Protein AF-A0A813LCC0-F1 (afdb_monomer)

Structure (mmCIF, N/CA/C/O backbone):
data_AF-A0A813LCC0-F1
#
_entry.id   AF-A0A813LCC0-F1
#
loop_
_atom_site.group_PDB
_atom_site.id
_atom_site.type_symbol
_atom_site.label_atom_id
_atom_site.label_alt_id
_atom_site.label_comp_id
_atom_site.label_asym_id
_atom_site.label_entity_id
_atom_site.label_seq_id
_atom_site.pdbx_PDB_ins_code
_atom_site.Cartn_x
_atom_site.Cartn_y
_atom_site.Cartn_z
_atom_site.occupancy
_atom_site.B_iso_or_equiv
_atom_site.auth_seq_id
_atom_site.auth_comp_id
_atom_site.auth_asym_id
_atom_site.auth_atom_id
_atom_site.pdbx_PDB_model_num
ATOM 1 N N . MET A 1 1 ? 30.020 -6.319 -2.674 1.00 55.34 1 MET A N 1
ATOM 2 C CA . MET A 1 1 ? 28.706 -6.778 -2.154 1.00 55.34 1 MET A CA 1
ATOM 3 C C . MET A 1 1 ? 28.704 -7.030 -0.636 1.00 55.34 1 MET A C 1
ATOM 5 O O . MET A 1 1 ? 27.640 -7.292 -0.093 1.00 55.34 1 MET A O 1
ATOM 9 N N . GLU A 1 2 ? 29.826 -6.883 0.087 1.00 63.31 2 GLU A N 1
ATOM 10 C CA . GLU A 1 2 ? 29.905 -7.190 1.533 1.00 63.31 2 GLU A CA 1
ATOM 11 C C . GLU A 1 2 ? 28.992 -6.338 2.427 1.00 63.31 2 GLU A C 1
ATOM 13 O O . GLU A 1 2 ? 28.443 -6.851 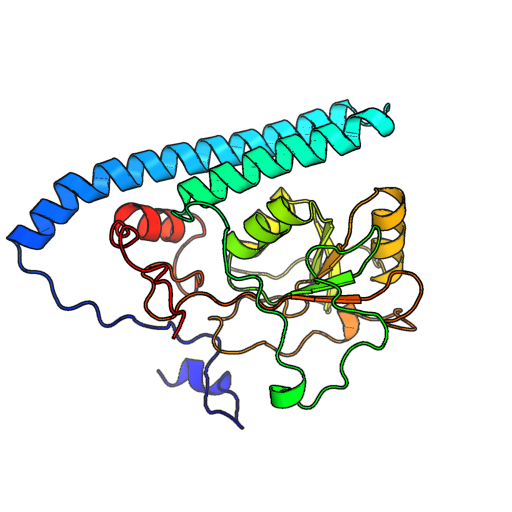3.396 1.00 63.31 2 GLU A O 1
ATOM 18 N N . LYS A 1 3 ? 28.728 -5.076 2.058 1.00 67.12 3 LYS A N 1
ATOM 19 C CA . LYS A 1 3 ? 27.874 -4.152 2.828 1.00 67.12 3 LYS A CA 1
ATOM 20 C C . LYS A 1 3 ? 26.456 -4.675 3.093 1.00 67.12 3 LYS A C 1
ATOM 22 O O . LYS A 1 3 ? 25.848 -4.298 4.088 1.00 67.12 3 LYS A O 1
ATOM 27 N N . PHE A 1 4 ? 25.911 -5.519 2.216 1.00 66.31 4 PHE A N 1
ATOM 28 C CA . PHE A 1 4 ? 24.571 -6.075 2.415 1.00 66.31 4 PHE A CA 1
ATOM 29 C C . PHE A 1 4 ? 24.586 -7.352 3.249 1.00 66.31 4 PHE A C 1
ATOM 31 O O . PHE A 1 4 ? 23.553 -7.710 3.802 1.00 66.31 4 PHE A O 1
ATOM 38 N N . ARG A 1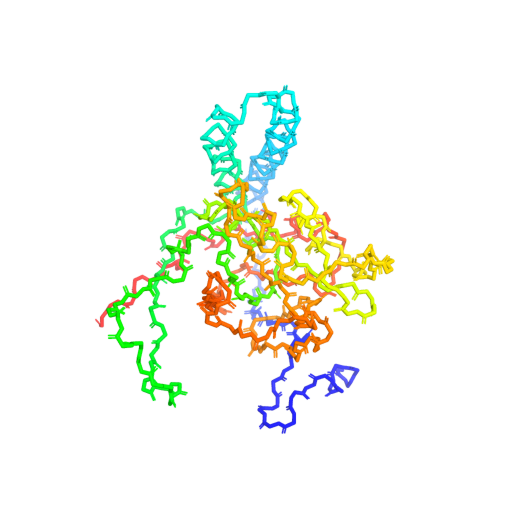 5 ? 25.739 -8.015 3.393 1.00 73.31 5 ARG A N 1
ATOM 39 C CA . ARG A 1 5 ? 25.865 -9.318 4.058 1.00 73.31 5 ARG A CA 1
ATOM 40 C C . ARG A 1 5 ? 25.439 -9.271 5.529 1.00 73.31 5 ARG A C 1
ATOM 42 O O . ARG A 1 5 ? 24.884 -10.246 6.011 1.00 73.31 5 ARG A O 1
ATOM 49 N N . GLN A 1 6 ? 25.585 -8.114 6.182 1.00 79.81 6 GLN A N 1
ATOM 50 C CA . GLN A 1 6 ? 25.100 -7.864 7.548 1.00 79.81 6 GLN A CA 1
ATOM 51 C C . GLN A 1 6 ? 23.576 -7.992 7.713 1.00 79.81 6 GLN A C 1
ATOM 53 O O . GLN A 1 6 ? 23.096 -8.170 8.824 1.00 79.81 6 GLN A O 1
ATOM 58 N N . PHE A 1 7 ? 22.815 -7.864 6.623 1.00 76.12 7 PHE A N 1
ATOM 59 C CA . PHE A 1 7 ? 21.359 -8.009 6.625 1.00 76.12 7 PHE A CA 1
ATOM 60 C C . PHE A 1 7 ? 20.907 -9.386 6.138 1.00 76.12 7 PHE A C 1
ATOM 62 O O . PHE A 1 7 ? 19.707 -9.620 6.041 1.00 76.12 7 PHE A O 1
ATOM 69 N N . GLY A 1 8 ? 21.845 -10.264 5.770 1.00 77.38 8 GLY A N 1
ATOM 70 C CA . GLY A 1 8 ? 21.524 -11.635 5.406 1.00 77.38 8 GLY A CA 1
ATOM 71 C C . GLY A 1 8 ? 20.990 -12.384 6.618 1.00 77.38 8 GLY A C 1
ATOM 72 O O . GLY A 1 8 ? 21.559 -12.291 7.704 1.00 77.38 8 GLY A O 1
ATOM 73 N N . ASP A 1 9 ? 19.906 -13.122 6.427 1.00 79.31 9 ASP A N 1
ATOM 74 C CA . ASP A 1 9 ? 19.430 -14.049 7.440 1.00 79.31 9 ASP A CA 1
ATOM 75 C C . ASP A 1 9 ? 20.479 -15.153 7.652 1.00 79.31 9 ASP A C 1
ATOM 77 O O . ASP A 1 9 ? 20.904 -15.809 6.701 1.00 79.31 9 ASP A O 1
ATOM 81 N N . GLY A 1 10 ? 20.914 -15.347 8.900 1.00 77.56 10 GLY A N 1
ATOM 82 C CA . GLY A 1 10 ? 21.926 -16.342 9.255 1.00 77.56 10 GLY A CA 1
ATOM 83 C C . GLY A 1 10 ? 21.454 -17.784 9.062 1.00 77.56 10 GLY A C 1
ATOM 84 O O . GLY A 1 10 ? 22.288 -18.661 8.852 1.00 77.56 10 GLY A O 1
ATOM 85 N N . GLY A 1 11 ? 20.137 -18.028 9.097 1.00 80.06 11 GLY A N 1
ATOM 86 C CA . GLY A 1 11 ? 19.564 -19.357 8.878 1.00 80.06 11 GLY A CA 1
ATOM 87 C C . GLY A 1 11 ? 19.449 -19.719 7.398 1.00 80.06 11 GLY A C 1
ATOM 88 O O . GLY A 1 11 ? 19.865 -20.800 6.988 1.00 80.06 11 GLY A O 1
ATOM 89 N N . THR A 1 12 ? 18.892 -18.819 6.585 1.00 79.44 12 THR A N 1
ATOM 90 C CA . THR A 1 12 ? 18.622 -19.093 5.160 1.00 79.44 12 THR A CA 1
ATOM 91 C C . THR A 1 12 ? 19.694 -18.575 4.201 1.00 79.44 12 THR A C 1
ATOM 93 O O . THR A 1 12 ? 19.720 -18.973 3.037 1.00 79.44 12 THR A O 1
ATOM 96 N N . GLY A 1 13 ? 20.561 -17.661 4.642 1.00 80.25 13 GLY A N 1
ATOM 97 C CA . GLY A 1 13 ? 21.506 -16.943 3.783 1.00 80.25 13 GLY A CA 1
ATOM 98 C C . GLY A 1 13 ? 20.849 -15.923 2.841 1.00 80.25 13 GLY A C 1
ATOM 99 O O . GLY A 1 13 ? 21.540 -15.307 2.026 1.00 80.25 13 GLY A O 1
ATOM 100 N N . VAL A 1 14 ? 19.527 -15.727 2.931 1.00 82.69 14 VAL A N 1
ATOM 101 C CA . VAL A 1 14 ? 18.763 -14.825 2.060 1.00 82.69 14 VAL A CA 1
ATOM 102 C C . VAL A 1 14 ? 18.931 -13.381 2.513 1.00 82.69 14 VAL A C 1
ATOM 104 O O . VAL A 1 14 ? 18.919 -13.073 3.703 1.00 82.69 14 VAL A O 1
ATOM 107 N N . ASN A 1 15 ? 19.074 -12.470 1.551 1.00 83.75 15 ASN A N 1
ATOM 108 C CA . ASN A 1 15 ? 19.302 -11.061 1.826 1.00 83.75 15 ASN A CA 1
ATOM 109 C C . ASN A 1 15 ? 18.098 -10.194 1.406 1.00 83.75 15 ASN A C 1
ATOM 111 O O . ASN A 1 15 ? 17.865 -10.062 0.201 1.00 83.75 15 ASN A O 1
ATOM 115 N N . PRO A 1 16 ? 17.396 -9.534 2.351 1.00 81.25 16 PRO A N 1
ATOM 116 C CA . PRO A 1 16 ? 16.181 -8.753 2.095 1.00 81.25 16 PRO A CA 1
ATOM 117 C C . PRO A 1 16 ? 16.404 -7.529 1.212 1.00 81.25 16 PRO A C 1
ATOM 119 O O . PRO A 1 16 ? 15.448 -6.982 0.671 1.00 81.25 16 PRO A O 1
ATOM 122 N N . PHE A 1 17 ? 17.641 -7.047 1.090 1.00 81.19 17 PHE A N 1
ATOM 123 C CA . PHE A 1 17 ? 17.948 -5.805 0.376 1.00 81.19 17 PHE A CA 1
ATOM 124 C C . PHE A 1 17 ? 18.774 -6.033 -0.882 1.00 81.19 17 PHE A C 1
ATOM 126 O O . PHE A 1 17 ? 19.112 -5.073 -1.577 1.00 81.19 17 PHE A O 1
ATOM 133 N N . THR A 1 18 ? 19.092 -7.289 -1.196 1.00 77.44 18 THR A N 1
ATOM 134 C CA . THR A 1 18 ? 19.770 -7.597 -2.450 1.00 77.44 18 THR A CA 1
ATOM 135 C C . THR A 1 18 ? 18.737 -7.582 -3.569 1.00 77.44 18 THR A C 1
ATOM 137 O O . THR A 1 18 ? 17.769 -8.341 -3.507 1.00 77.44 18 THR A O 1
ATOM 140 N N . PRO A 1 19 ? 18.881 -6.707 -4.576 1.00 68.50 19 PRO A N 1
ATOM 141 C CA . PRO A 1 19 ? 17.965 -6.711 -5.704 1.00 68.50 19 PRO A CA 1
ATOM 142 C C . PRO A 1 19 ? 17.985 -8.088 -6.374 1.00 68.50 19 PRO A C 1
ATOM 144 O O . PRO A 1 19 ? 19.049 -8.664 -6.612 1.00 68.50 19 PRO A O 1
ATOM 147 N N . LEU A 1 20 ? 16.793 -8.608 -6.662 1.00 66.44 20 LEU A N 1
ATOM 148 C CA . LEU A 1 20 ? 16.615 -9.802 -7.475 1.00 66.44 20 LEU A CA 1
ATOM 149 C C . LEU A 1 20 ? 16.905 -9.391 -8.921 1.00 66.44 20 LEU A C 1
ATOM 151 O O . LEU A 1 20 ? 16.031 -8.907 -9.635 1.00 66.44 20 LEU A O 1
ATOM 155 N N . TRP A 1 21 ? 18.172 -9.464 -9.324 1.00 59.16 21 TRP A N 1
ATOM 156 C CA . TRP A 1 21 ? 18.547 -9.165 -10.698 1.00 59.16 21 TRP A CA 1
ATOM 157 C C . TRP A 1 21 ? 17.966 -10.245 -11.607 1.00 59.16 21 TRP A C 1
ATOM 159 O O . TRP A 1 21 ? 18.396 -11.396 -11.572 1.00 59.16 21 TRP A O 1
ATOM 169 N N . CYS A 1 22 ? 17.032 -9.864 -12.471 1.00 53.94 22 CYS A N 1
ATOM 170 C CA . CYS A 1 22 ? 16.778 -10.646 -13.668 1.00 53.94 22 CYS A CA 1
ATOM 171 C C . CYS A 1 22 ? 17.981 -10.445 -14.595 1.00 53.94 22 CYS A C 1
ATOM 173 O O . CYS A 1 22 ? 18.281 -9.317 -14.994 1.00 53.94 22 CYS A O 1
ATOM 175 N N . HIS A 1 23 ? 18.695 -11.522 -14.926 1.00 50.50 23 HIS A N 1
ATOM 176 C CA . HIS A 1 23 ? 19.757 -11.498 -15.930 1.00 50.50 23 HIS A CA 1
ATOM 177 C C . HIS A 1 23 ? 19.153 -11.212 -17.313 1.00 50.50 23 HIS A C 1
ATOM 179 O O . HIS A 1 23 ? 18.884 -12.118 -18.101 1.00 50.50 23 HIS A O 1
ATOM 185 N N . LEU A 1 24 ? 18.913 -9.938 -17.615 1.00 56.56 24 LEU A N 1
ATOM 186 C CA . LEU A 1 24 ? 18.483 -9.512 -18.938 1.00 56.56 24 LEU A CA 1
ATOM 187 C C . LEU A 1 24 ? 19.678 -9.635 -19.886 1.00 56.56 24 LEU A C 1
ATOM 189 O O . LEU A 1 24 ? 20.679 -8.931 -19.745 1.00 56.56 24 LEU A O 1
ATOM 193 N N . LYS A 1 25 ? 19.581 -10.552 -20.855 1.00 60.09 25 LYS A N 1
ATOM 194 C CA . LYS A 1 25 ? 20.585 -10.700 -21.917 1.00 60.09 25 LYS A CA 1
ATOM 195 C C . LYS A 1 25 ? 20.751 -9.364 -22.648 1.00 60.09 25 LYS A C 1
ATOM 197 O O . LYS A 1 25 ? 19.762 -8.700 -22.967 1.00 60.09 25 LYS A O 1
ATOM 202 N N . ALA A 1 26 ? 21.997 -8.985 -22.935 1.00 59.50 26 ALA A N 1
ATOM 203 C CA . ALA A 1 26 ? 22.300 -7.775 -23.689 1.00 59.50 26 ALA A CA 1
ATOM 204 C C . ALA A 1 26 ? 21.588 -7.820 -25.051 1.00 59.50 26 ALA A C 1
ATOM 206 O O . ALA A 1 26 ? 21.860 -8.685 -25.881 1.00 59.50 26 ALA A O 1
ATOM 207 N N . SER A 1 27 ? 20.644 -6.906 -25.278 1.00 69.25 27 SER A N 1
ATOM 208 C CA . SER A 1 27 ? 19.894 -6.861 -26.532 1.00 69.25 27 SER A CA 1
ATOM 209 C C . SER A 1 27 ? 20.726 -6.228 -27.646 1.00 69.25 27 SER A C 1
ATOM 211 O O . SER A 1 27 ? 21.389 -5.208 -27.415 1.00 69.25 27 SER A O 1
ATOM 213 N N . SER A 1 28 ? 20.636 -6.797 -28.850 1.00 83.38 28 SER A N 1
ATOM 214 C CA . SER A 1 28 ? 21.210 -6.241 -30.080 1.00 83.38 28 SER A CA 1
ATOM 215 C C . SER A 1 28 ? 20.660 -4.838 -30.377 1.00 83.38 28 SER A C 1
ATOM 217 O O . SER A 1 28 ? 19.578 -4.468 -29.918 1.00 83.38 28 SER A O 1
ATOM 219 N N . LEU A 1 29 ? 21.408 -4.031 -31.135 1.00 82.88 29 LEU A N 1
ATOM 220 C CA . LEU A 1 29 ? 21.051 -2.638 -31.444 1.00 82.88 29 LEU A CA 1
ATOM 221 C C . LEU A 1 29 ? 19.668 -2.498 -32.126 1.00 82.88 29 LEU A C 1
ATOM 223 O O . LEU A 1 29 ? 18.886 -1.668 -31.661 1.00 82.88 29 LEU A O 1
ATOM 227 N N . PRO A 1 30 ? 19.279 -3.349 -33.102 1.00 81.62 30 PRO A N 1
ATOM 228 C CA . PRO A 1 30 ? 17.933 -3.311 -33.687 1.00 81.62 30 PRO A CA 1
ATOM 229 C C . PRO A 1 30 ? 16.832 -3.604 -32.664 1.00 81.62 30 PRO A C 1
ATOM 231 O O . PRO A 1 30 ? 15.808 -2.929 -32.632 1.00 81.62 30 PRO A O 1
ATOM 234 N N . MET A 1 31 ? 17.073 -4.560 -31.763 1.00 77.94 31 MET A N 1
ATOM 235 C CA . MET A 1 31 ? 16.144 -4.883 -30.680 1.00 77.94 31 MET A CA 1
ATOM 236 C C . MET A 1 31 ? 16.003 -3.713 -29.696 1.00 77.94 31 MET A C 1
ATOM 238 O O . MET A 1 31 ? 14.915 -3.473 -29.183 1.00 77.94 31 MET A O 1
ATOM 242 N N . ARG A 1 32 ? 17.075 -2.950 -29.439 1.00 78.38 32 ARG A N 1
ATOM 243 C CA . ARG A 1 32 ? 16.999 -1.726 -28.620 1.00 78.38 32 ARG A CA 1
ATOM 244 C C . ARG A 1 32 ? 16.168 -0.644 -29.299 1.00 78.38 32 ARG A C 1
ATOM 246 O O . ARG A 1 32 ? 15.368 -0.009 -28.623 1.00 78.38 32 ARG A O 1
ATOM 253 N N . LEU A 1 33 ? 16.336 -0.455 -30.607 1.00 82.94 33 LEU A N 1
ATOM 254 C CA . LEU A 1 33 ? 15.590 0.545 -31.369 1.00 82.94 33 LEU A CA 1
ATOM 255 C C . LEU A 1 33 ? 14.099 0.199 -31.436 1.00 82.94 33 LEU A C 1
ATOM 257 O O . LEU A 1 33 ? 13.262 1.042 -31.134 1.00 82.94 33 LEU A O 1
ATOM 261 N N . LEU A 1 34 ? 13.771 -1.063 -31.732 1.00 81.12 34 LEU A N 1
ATOM 262 C CA . LEU A 1 34 ? 12.394 -1.555 -31.728 1.00 81.12 34 LEU A CA 1
ATOM 263 C C . LEU A 1 34 ? 11.748 -1.390 -30.347 1.00 81.12 34 LEU A C 1
ATOM 265 O O . LEU A 1 34 ? 10.622 -0.906 -30.238 1.00 81.12 34 LEU A O 1
ATOM 269 N N . LYS A 1 35 ? 12.487 -1.724 -29.281 1.00 77.75 35 LYS A N 1
ATOM 270 C CA . LYS A 1 35 ? 12.036 -1.471 -27.911 1.00 77.75 35 LYS A CA 1
ATOM 271 C C . LYS A 1 35 ? 11.829 0.022 -27.655 1.00 77.75 35 LYS A C 1
ATOM 273 O O . LYS A 1 35 ? 10.824 0.393 -27.074 1.00 77.75 35 LYS A O 1
ATOM 278 N N . ALA A 1 36 ? 12.717 0.899 -28.103 1.00 80.62 36 ALA A N 1
ATOM 279 C CA . ALA A 1 36 ? 12.528 2.333 -27.906 1.00 80.62 36 ALA A CA 1
ATOM 280 C C . ALA A 1 36 ? 11.259 2.846 -28.613 1.00 80.62 36 ALA A C 1
ATOM 282 O O . ALA A 1 36 ? 10.456 3.535 -27.992 1.00 80.62 36 ALA A O 1
ATOM 283 N N . VAL A 1 37 ? 11.037 2.460 -29.873 1.00 85.88 37 VAL A N 1
ATOM 284 C CA . VAL A 1 37 ? 9.890 2.924 -30.674 1.00 85.88 37 VAL A CA 1
ATOM 285 C C . VAL A 1 37 ? 8.555 2.433 -30.114 1.00 85.88 37 VAL A C 1
ATOM 287 O O . VAL A 1 37 ? 7.590 3.188 -30.110 1.00 85.88 37 VAL A O 1
ATOM 290 N N . VAL A 1 38 ? 8.487 1.196 -29.616 1.00 83.88 38 VAL A N 1
ATOM 291 C CA . VAL A 1 38 ? 7.229 0.618 -29.111 1.00 83.88 38 VAL A CA 1
ATOM 292 C C . VAL A 1 38 ? 7.039 0.866 -27.612 1.00 83.88 38 VAL A C 1
ATOM 294 O O . VAL A 1 38 ? 5.942 1.209 -27.169 1.00 83.88 38 VAL A O 1
ATOM 297 N N . LEU A 1 39 ? 8.092 0.709 -26.805 1.00 78.19 39 LEU A N 1
ATOM 298 C CA . LEU A 1 39 ? 7.966 0.698 -25.345 1.00 78.19 39 LEU A CA 1
ATOM 299 C C . LEU A 1 39 ? 7.945 2.102 -24.749 1.00 78.19 39 LEU A C 1
ATOM 301 O O . LEU A 1 39 ? 7.282 2.302 -23.737 1.00 78.19 39 LEU A O 1
ATOM 305 N N . VAL A 1 40 ? 8.615 3.083 -25.365 1.00 81.56 40 VAL A N 1
ATOM 306 C CA . VAL A 1 40 ? 8.604 4.460 -24.845 1.00 81.56 40 VAL A CA 1
ATOM 307 C C . VAL A 1 40 ? 7.204 5.078 -24.932 1.00 81.56 40 VAL A C 1
ATOM 309 O O . VAL A 1 40 ? 6.736 5.561 -23.900 1.00 81.56 40 VAL A O 1
ATOM 312 N N . PRO A 1 41 ? 6.476 5.025 -26.070 1.00 86.81 41 PRO A N 1
ATOM 313 C CA . PRO A 1 41 ? 5.103 5.531 -26.126 1.00 86.81 41 PRO A CA 1
ATOM 314 C C . PRO A 1 41 ? 4.168 4.809 -25.154 1.00 86.81 41 PRO A C 1
ATOM 316 O O . PRO A 1 41 ? 3.373 5.452 -24.470 1.00 86.81 41 PRO A O 1
ATOM 319 N N . LEU A 1 42 ? 4.300 3.483 -25.033 1.00 84.81 42 LEU A N 1
ATOM 320 C CA . LEU A 1 42 ? 3.509 2.701 -24.084 1.00 84.81 42 LEU A CA 1
ATOM 321 C C . LEU A 1 42 ? 3.819 3.088 -22.631 1.00 84.81 42 LEU A C 1
ATOM 323 O O . LEU A 1 42 ? 2.906 3.225 -21.819 1.00 84.81 42 LEU A O 1
ATOM 327 N N . GLY A 1 43 ? 5.092 3.297 -22.301 1.00 82.56 43 GLY A N 1
ATOM 328 C CA . GLY A 1 43 ? 5.528 3.740 -20.982 1.00 82.56 43 GLY A CA 1
ATOM 329 C C . GLY A 1 43 ? 5.031 5.140 -20.633 1.00 82.56 43 GLY A C 1
ATOM 330 O O . GLY A 1 43 ? 4.595 5.369 -19.505 1.00 82.56 43 GLY A O 1
ATOM 331 N N . LEU A 1 44 ? 5.019 6.057 -21.605 1.00 86.75 44 LEU A N 1
ATOM 332 C CA . LEU A 1 44 ? 4.427 7.388 -21.454 1.00 86.75 44 LEU A CA 1
ATOM 333 C C . LEU A 1 44 ? 2.917 7.307 -21.219 1.00 86.75 44 LEU A C 1
ATOM 335 O O . LEU A 1 44 ? 2.419 7.927 -20.284 1.00 86.75 44 LEU A O 1
ATOM 339 N N . LEU A 1 45 ? 2.199 6.492 -21.998 1.00 90.38 45 LEU A N 1
ATOM 340 C CA . LEU A 1 45 ? 0.765 6.269 -21.804 1.00 90.38 45 LEU A CA 1
ATOM 341 C C . LEU A 1 45 ? 0.471 5.722 -20.401 1.00 90.38 45 LEU A C 1
ATOM 343 O O . LEU A 1 45 ? -0.375 6.256 -19.686 1.00 90.38 45 LEU A O 1
ATOM 347 N N . LYS A 1 46 ? 1.210 4.692 -19.977 1.00 87.31 46 LYS A N 1
ATOM 348 C CA . LYS A 1 46 ? 1.109 4.110 -18.634 1.00 87.31 46 LYS A CA 1
ATOM 349 C C . LYS A 1 46 ? 1.395 5.139 -17.536 1.00 87.31 46 LYS A C 1
ATOM 351 O O . LYS A 1 46 ? 0.672 5.193 -16.541 1.00 87.31 46 LYS A O 1
ATOM 356 N N . PHE A 1 47 ? 2.410 5.984 -17.723 1.00 87.25 47 PHE A N 1
ATOM 357 C CA . PHE A 1 47 ? 2.722 7.078 -16.805 1.00 87.25 47 PHE A CA 1
ATOM 358 C C . PHE A 1 47 ? 1.580 8.095 -16.714 1.00 87.25 47 PHE A C 1
ATOM 360 O O . PHE A 1 47 ? 1.215 8.482 -15.606 1.00 87.25 47 PHE A O 1
ATOM 367 N N . CYS A 1 48 ? 0.978 8.486 -17.841 1.00 93.50 48 CYS A N 1
ATOM 368 C CA . CYS A 1 48 ? -0.191 9.363 -17.857 1.00 93.50 48 CYS A CA 1
ATOM 369 C C . CYS A 1 48 ? -1.364 8.740 -17.092 1.00 93.50 48 CYS A C 1
ATOM 371 O O . CYS A 1 48 ? -1.927 9.396 -16.220 1.00 93.50 48 CYS A O 1
ATOM 373 N N . VAL A 1 49 ? -1.677 7.461 -17.335 1.00 93.31 49 VAL A N 1
ATOM 374 C CA . VAL A 1 49 ? -2.735 6.738 -16.605 1.00 93.31 49 VAL A CA 1
ATOM 375 C C . VAL A 1 49 ? -2.448 6.712 -15.102 1.00 93.31 49 VAL A C 1
ATOM 377 O O . VAL A 1 49 ? -3.329 7.027 -14.301 1.00 93.31 49 VAL A O 1
ATOM 380 N N . PHE A 1 50 ? -1.211 6.396 -14.706 1.00 91.88 50 PHE A N 1
ATOM 381 C CA . PHE A 1 50 ? -0.804 6.402 -13.302 1.00 91.88 50 PHE A CA 1
ATOM 382 C C . PHE A 1 50 ? -0.936 7.797 -12.674 1.00 91.88 50 PHE A C 1
ATOM 384 O O . PHE A 1 50 ? -1.494 7.933 -11.588 1.00 91.88 50 PHE A O 1
ATOM 391 N N . ALA A 1 51 ? -0.475 8.848 -13.357 1.00 93.50 51 ALA A N 1
ATOM 392 C CA . ALA A 1 51 ? -0.575 10.224 -12.877 1.00 93.50 51 ALA A CA 1
ATOM 393 C C . ALA A 1 51 ? -2.039 10.660 -12.701 1.00 93.50 51 ALA A C 1
ATOM 395 O O . ALA A 1 51 ? -2.396 11.192 -11.648 1.00 93.50 51 ALA A O 1
ATOM 396 N N . THR A 1 52 ? -2.901 10.368 -13.679 1.00 96.62 52 THR A N 1
ATOM 397 C CA . THR A 1 52 ? -4.347 10.611 -13.590 1.00 96.62 52 THR A CA 1
ATOM 398 C C . THR A 1 52 ? -4.966 9.864 -12.409 1.00 96.62 52 THR A C 1
ATOM 400 O O . THR A 1 52 ? -5.766 10.440 -11.677 1.00 96.62 52 THR A O 1
ATOM 403 N N . ALA A 1 53 ? -4.557 8.618 -12.161 1.00 96.12 53 ALA A N 1
ATOM 404 C CA . ALA A 1 53 ? -5.033 7.839 -11.022 1.00 96.12 53 ALA A CA 1
ATOM 405 C C . ALA A 1 53 ? -4.622 8.446 -9.667 1.00 96.12 53 ALA A C 1
ATOM 407 O O . ALA A 1 53 ? -5.422 8.483 -8.734 1.00 96.12 53 ALA A O 1
ATOM 408 N N . ILE A 1 54 ? -3.401 8.979 -9.549 1.00 95.69 54 ILE A N 1
ATOM 409 C CA . ILE A 1 54 ? -2.964 9.678 -8.331 1.00 95.69 54 ILE A CA 1
ATOM 410 C C . ILE A 1 54 ? -3.774 10.962 -8.114 1.00 95.69 54 ILE A C 1
ATOM 412 O O . ILE A 1 54 ? -4.219 11.213 -6.994 1.00 95.69 54 ILE A O 1
ATOM 416 N N . ILE A 1 55 ? -4.016 11.748 -9.169 1.00 97.31 55 ILE A N 1
ATOM 417 C CA . ILE A 1 55 ? -4.879 12.939 -9.095 1.00 97.31 55 ILE A CA 1
ATOM 418 C C . ILE A 1 55 ? -6.290 12.540 -8.644 1.00 97.31 55 ILE A C 1
ATOM 420 O O . ILE A 1 55 ? -6.850 13.170 -7.749 1.00 97.31 55 ILE A O 1
ATOM 424 N N . TRP A 1 56 ? -6.837 11.456 -9.194 1.00 97.56 56 TRP A N 1
ATOM 425 C CA . TRP A 1 56 ? -8.135 10.917 -8.795 1.00 97.56 56 TRP A CA 1
ATOM 426 C C . TRP A 1 56 ? -8.194 10.541 -7.308 1.00 97.56 56 TRP A C 1
ATOM 428 O O . TRP A 1 56 ? -9.154 10.892 -6.621 1.00 97.56 56 TRP A O 1
ATOM 438 N N . LEU A 1 57 ? -7.162 9.878 -6.773 1.00 96.88 57 LEU A N 1
ATOM 439 C CA . LEU A 1 57 ? -7.084 9.547 -5.344 1.00 96.88 57 LEU A CA 1
ATOM 440 C C . LEU A 1 57 ? -7.008 10.806 -4.464 1.00 96.88 57 LEU A C 1
ATOM 442 O O . LEU A 1 57 ? -7.639 10.855 -3.408 1.00 96.88 57 LEU A O 1
ATOM 446 N N . ILE A 1 58 ? -6.301 11.851 -4.910 1.00 97.19 58 ILE A N 1
ATOM 447 C CA . ILE A 1 58 ? -6.276 13.157 -4.229 1.00 97.19 58 ILE A CA 1
ATOM 448 C C . ILE A 1 58 ? -7.672 13.782 -4.197 1.00 97.19 58 ILE A C 1
ATOM 450 O O . ILE A 1 58 ? -8.139 14.180 -3.130 1.00 97.19 58 ILE A O 1
ATOM 454 N N . LEU A 1 59 ? -8.360 13.829 -5.339 1.00 97.25 59 LEU A N 1
ATOM 455 C CA . LEU A 1 59 ? -9.722 14.358 -5.424 1.00 97.25 59 LEU A CA 1
ATOM 456 C C . LEU A 1 59 ? -10.703 13.551 -4.568 1.00 97.25 59 LEU A C 1
ATOM 458 O O . LEU A 1 59 ? -11.554 14.135 -3.904 1.00 97.25 59 LEU A O 1
ATOM 462 N N . THR A 1 60 ? -10.544 12.229 -4.518 1.00 95.88 60 THR A N 1
ATOM 463 C CA . THR A 1 60 ? -11.357 11.333 -3.685 1.00 95.88 60 THR A CA 1
ATOM 464 C C . THR A 1 60 ? -11.234 11.683 -2.201 1.00 95.88 60 THR A C 1
ATOM 466 O O . THR A 1 60 ? -12.243 11.809 -1.508 1.00 95.88 60 THR A O 1
ATOM 469 N N . GLU A 1 61 ? -10.011 11.894 -1.713 1.00 94.75 61 GLU A N 1
ATOM 470 C CA . GLU A 1 61 ? -9.742 12.273 -0.320 1.00 94.75 61 GLU A CA 1
ATOM 471 C C . GLU A 1 61 ? -10.298 13.665 0.014 1.00 94.75 61 GLU A C 1
ATOM 473 O O . GLU A 1 61 ? -10.858 13.874 1.091 1.00 94.75 61 GLU A O 1
ATOM 478 N N . LEU A 1 62 ? -10.203 14.619 -0.917 1.00 96.12 62 LEU A N 1
ATOM 479 C CA . LEU A 1 62 ? -10.799 15.950 -0.759 1.00 96.12 62 LEU A CA 1
ATOM 480 C C . LEU A 1 62 ? -12.332 15.892 -0.728 1.00 96.12 62 LEU A C 1
ATOM 482 O O . LEU A 1 62 ? -12.950 16.484 0.157 1.00 96.12 62 LEU A O 1
ATOM 486 N N . LEU A 1 63 ? -12.944 15.125 -1.631 1.00 95.50 63 LEU A N 1
ATOM 487 C CA . LEU A 1 63 ? -14.390 14.925 -1.669 1.00 95.50 63 LEU A CA 1
ATOM 488 C C . LEU A 1 63 ? -14.895 14.256 -0.385 1.00 95.50 63 LEU A C 1
ATOM 490 O O . LEU A 1 63 ? -15.899 14.674 0.183 1.00 95.50 63 LEU A O 1
ATOM 494 N N . CYS A 1 64 ? -14.178 13.255 0.128 1.00 93.06 64 CYS A N 1
ATOM 495 C CA . CYS A 1 64 ? -14.567 12.567 1.359 1.00 93.06 64 CYS A CA 1
ATOM 496 C C . CYS A 1 64 ? -14.419 13.444 2.608 1.00 93.06 64 CYS A C 1
ATOM 498 O O . CYS A 1 64 ? -15.179 13.270 3.564 1.00 93.06 64 CYS A O 1
ATOM 500 N N . LYS A 1 65 ? -13.489 14.409 2.602 1.00 92.81 65 LYS A N 1
ATOM 501 C 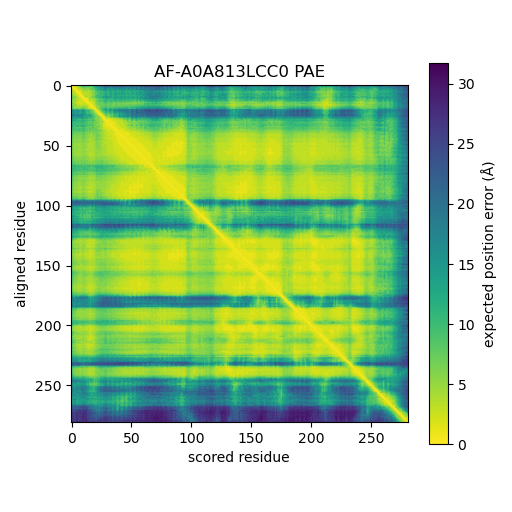CA . LYS A 1 65 ? -13.415 15.456 3.633 1.00 92.81 65 LYS A CA 1
ATOM 502 C C . LYS A 1 65 ? -14.611 16.403 3.557 1.00 92.81 65 LYS A C 1
ATOM 504 O O . LYS A 1 65 ? -15.176 16.732 4.598 1.00 92.81 65 LYS A O 1
ATOM 509 N N . LEU A 1 66 ? -15.032 16.787 2.351 1.00 95.00 66 LEU A N 1
ATOM 510 C CA . LEU A 1 66 ? -16.215 17.629 2.149 1.00 95.00 66 LEU A CA 1
ATOM 511 C C . LEU A 1 66 ? -17.508 16.915 2.578 1.00 95.00 66 LEU A C 1
ATOM 513 O O . LEU A 1 66 ? -18.367 17.522 3.205 1.00 95.00 66 LEU A O 1
ATOM 517 N N . LEU A 1 67 ? -17.607 15.607 2.325 1.00 93.00 67 LEU A N 1
ATOM 518 C CA . LEU A 1 67 ? -18.718 14.742 2.748 1.00 93.00 67 LEU A CA 1
ATOM 519 C C . LEU A 1 67 ? -18.637 14.297 4.223 1.00 93.00 67 LEU A C 1
ATOM 521 O O . LEU A 1 67 ? -19.403 13.433 4.650 1.00 93.00 67 LEU A O 1
ATOM 525 N N . SER A 1 68 ? -17.734 14.875 5.024 1.00 89.88 68 SER A N 1
ATOM 526 C CA . SER A 1 68 ? -17.606 14.563 6.454 1.00 89.88 68 SER A CA 1
ATOM 527 C C . SER A 1 68 ? -18.897 14.666 7.287 1.00 89.88 68 SER A C 1
ATOM 529 O O . SER A 1 68 ? -19.045 13.804 8.156 1.00 89.88 68 SER A O 1
ATOM 531 N N . PRO A 1 69 ? -19.854 15.595 7.049 1.00 91.69 69 PRO A N 1
ATOM 532 C CA . PRO A 1 69 ? -21.069 15.659 7.865 1.00 91.69 69 PRO A CA 1
ATOM 533 C C . PRO A 1 69 ? -22.056 14.509 7.604 1.00 91.69 69 PRO A C 1
ATOM 535 O O . PRO A 1 69 ? -22.930 14.272 8.432 1.00 91.69 69 PRO A O 1
ATOM 538 N N . ILE A 1 70 ? -21.930 13.774 6.488 1.00 92.31 70 ILE A N 1
ATOM 539 C CA . ILE A 1 70 ? -22.872 12.711 6.100 1.00 92.31 70 ILE A CA 1
ATOM 540 C C . ILE A 1 70 ? -22.126 11.366 5.999 1.00 92.31 70 ILE A C 1
ATOM 542 O O . ILE A 1 70 ? -21.767 10.917 4.903 1.00 92.31 70 ILE A O 1
ATOM 546 N N . PRO A 1 71 ? -21.885 10.673 7.130 1.00 85.00 71 PRO A N 1
ATOM 547 C CA . PRO A 1 71 ? -21.046 9.473 7.161 1.00 85.00 71 PRO A CA 1
ATOM 548 C C . PRO A 1 71 ? -21.619 8.304 6.345 1.00 85.00 71 PRO A C 1
ATOM 550 O O . PRO A 1 71 ? -20.849 7.515 5.792 1.00 85.00 71 PRO A O 1
ATOM 553 N N . LEU A 1 72 ? -22.950 8.222 6.227 1.00 89.12 72 LEU A N 1
ATOM 554 C CA . LEU A 1 72 ? -23.653 7.160 5.499 1.00 89.12 72 LEU A CA 1
ATOM 555 C C . LEU A 1 72 ? -23.338 7.163 3.997 1.00 89.12 72 LEU A C 1
ATOM 557 O O . LEU A 1 72 ? -23.136 6.101 3.417 1.00 89.12 72 LEU A O 1
ATOM 561 N N . LEU A 1 73 ? -23.246 8.345 3.379 1.00 90.31 73 LEU A N 1
ATOM 562 C CA . LEU A 1 73 ? -22.898 8.484 1.959 1.00 90.31 73 LEU A CA 1
ATOM 563 C C . LEU A 1 73 ? -21.388 8.459 1.741 1.00 90.31 73 LEU A C 1
ATOM 565 O O . LEU A 1 73 ? -20.908 7.904 0.753 1.00 90.31 73 LEU A O 1
ATOM 569 N N . ARG A 1 74 ? -20.619 9.018 2.682 1.00 91.56 74 ARG A N 1
ATOM 570 C CA . ARG A 1 74 ? -19.162 9.114 2.566 1.00 91.56 74 ARG A CA 1
ATOM 571 C C . ARG A 1 74 ? -18.508 7.754 2.330 1.00 91.56 74 ARG A C 1
ATOM 573 O O . ARG A 1 74 ? -17.611 7.652 1.502 1.00 91.56 74 ARG A O 1
ATOM 580 N N . ARG A 1 75 ? -18.923 6.710 3.057 1.00 89.06 75 ARG A N 1
ATOM 581 C CA . ARG A 1 75 ? -18.258 5.396 3.010 1.00 89.06 75 ARG A CA 1
ATOM 582 C C . ARG A 1 75 ? -18.395 4.662 1.667 1.00 89.06 75 ARG A C 1
ATOM 584 O O . ARG A 1 75 ? -17.349 4.301 1.128 1.00 89.06 75 ARG A O 1
ATOM 591 N N . PRO A 1 76 ? -19.602 4.420 1.117 1.00 92.56 76 PRO A N 1
ATOM 592 C CA . PRO A 1 76 ? -19.743 3.747 -0.175 1.00 92.56 76 PRO A CA 1
ATOM 593 C C . PRO A 1 76 ? -19.074 4.543 -1.300 1.00 92.56 76 PRO A C 1
ATOM 595 O O . PRO A 1 76 ? -18.395 3.951 -2.136 1.00 92.56 76 PRO A O 1
ATOM 598 N N . ILE A 1 77 ? -19.179 5.879 -1.266 1.00 94.06 77 ILE A N 1
ATOM 599 C CA . ILE A 1 77 ? -18.508 6.763 -2.228 1.00 94.06 77 ILE A CA 1
ATOM 600 C C . ILE A 1 77 ? -16.990 6.601 -2.122 1.00 94.06 77 ILE A C 1
ATOM 602 O O . ILE A 1 77 ? -16.336 6.330 -3.125 1.00 94.06 77 ILE A O 1
ATOM 606 N N . HIS A 1 78 ? -16.424 6.693 -0.914 1.00 93.75 78 HIS A N 1
ATOM 607 C CA . HIS A 1 78 ? -14.988 6.509 -0.704 1.00 93.75 78 HIS A CA 1
ATOM 608 C C . HIS A 1 78 ? -14.516 5.132 -1.175 1.00 93.75 78 HIS A C 1
ATOM 610 O O . HIS A 1 78 ? -13.501 5.039 -1.854 1.00 93.75 78 HIS A O 1
ATOM 616 N N . TRP A 1 79 ? -15.251 4.067 -0.849 1.00 93.44 79 TRP A N 1
ATOM 617 C CA . TRP A 1 79 ? -14.906 2.709 -1.268 1.00 93.44 79 TRP A CA 1
ATOM 618 C C . TRP A 1 79 ? -14.875 2.580 -2.794 1.00 93.44 79 TRP A C 1
ATOM 620 O O . TRP A 1 79 ? -13.868 2.136 -3.341 1.00 93.44 79 TRP A O 1
ATOM 630 N N . PHE A 1 80 ? -15.924 3.041 -3.480 1.00 95.69 80 PHE A N 1
ATOM 631 C CA . PHE A 1 80 ? -16.015 2.986 -4.939 1.00 95.69 80 PHE A CA 1
ATOM 632 C C . PHE A 1 80 ? -14.928 3.825 -5.625 1.00 95.69 80 PHE A C 1
ATOM 634 O O . PHE A 1 80 ? -14.218 3.339 -6.506 1.00 95.69 80 PHE A O 1
ATOM 641 N N . LEU A 1 81 ? -14.749 5.076 -5.193 1.00 96.25 81 LEU A N 1
ATOM 642 C CA . LEU A 1 81 ? -13.758 5.978 -5.777 1.00 96.25 81 LEU A CA 1
ATOM 643 C C . LEU A 1 81 ? -12.324 5.508 -5.509 1.00 96.25 81 LEU A C 1
ATOM 645 O O . LEU A 1 81 ? -11.484 5.576 -6.408 1.00 96.25 81 LEU A O 1
ATOM 649 N N . ASN A 1 82 ? -12.048 4.993 -4.307 1.00 94.88 82 ASN A N 1
ATOM 650 C CA . ASN A 1 82 ? -10.746 4.434 -3.959 1.00 94.88 82 ASN A CA 1
ATOM 651 C C . ASN A 1 82 ? -10.466 3.142 -4.735 1.00 94.88 82 ASN A C 1
ATOM 653 O O . ASN A 1 82 ? -9.345 2.957 -5.204 1.00 94.88 82 ASN A O 1
ATOM 657 N N . TYR A 1 83 ? -11.471 2.280 -4.922 1.00 95.19 83 TYR A N 1
ATOM 658 C CA . TYR A 1 83 ? -11.368 1.100 -5.780 1.00 95.19 83 TYR A CA 1
ATOM 659 C C . TYR A 1 83 ? -10.994 1.496 -7.211 1.00 95.19 83 TYR A C 1
ATOM 661 O O . TYR A 1 83 ? -10.018 0.972 -7.748 1.00 95.19 83 TYR A O 1
ATOM 669 N N . ALA A 1 84 ? -11.711 2.457 -7.803 1.00 95.81 84 ALA A N 1
ATOM 670 C CA . ALA A 1 84 ? -11.443 2.940 -9.155 1.00 95.81 84 ALA A CA 1
ATOM 671 C C . ALA A 1 84 ? -10.038 3.555 -9.271 1.00 95.81 84 ALA A C 1
ATOM 673 O O . ALA A 1 84 ? -9.259 3.16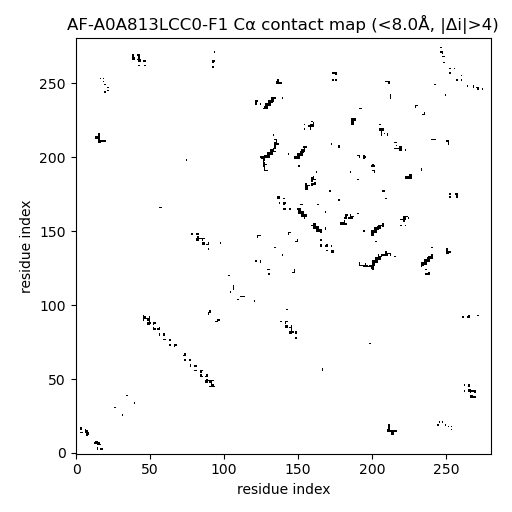2 -10.138 1.00 95.81 84 ALA A O 1
ATOM 674 N N . GLY A 1 85 ? -9.672 4.450 -8.348 1.00 95.94 85 GLY A N 1
ATOM 675 C CA . GLY A 1 85 ? -8.367 5.113 -8.340 1.00 95.94 85 GLY A CA 1
ATOM 676 C C . GLY A 1 85 ? -7.202 4.144 -8.152 1.00 95.94 85 GLY A C 1
ATOM 677 O O . GLY A 1 85 ? -6.229 4.190 -8.902 1.00 95.94 85 GLY A O 1
ATOM 678 N N . CYS A 1 86 ? -7.307 3.219 -7.196 1.00 95.44 86 CYS A N 1
ATOM 679 C CA . CYS A 1 86 ? -6.274 2.209 -6.977 1.00 95.44 86 CYS A CA 1
ATOM 680 C C . CYS A 1 86 ? -6.175 1.236 -8.162 1.00 95.44 86 CYS A C 1
ATOM 682 O O . CYS A 1 86 ? -5.065 0.892 -8.563 1.00 95.44 86 CYS A O 1
ATOM 684 N N . SER A 1 87 ? -7.303 0.845 -8.766 1.00 93.25 87 SER A N 1
ATOM 685 C CA . SER A 1 87 ? -7.323 -0.013 -9.960 1.00 93.25 87 SER A CA 1
ATOM 686 C C . SER A 1 87 ? -6.659 0.667 -11.157 1.00 93.25 87 SER A C 1
ATOM 688 O O . SER A 1 87 ? -5.822 0.058 -11.818 1.00 93.25 87 SER A O 1
ATOM 690 N N . MET A 1 88 ? -6.961 1.945 -11.406 1.00 93.81 88 MET A N 1
ATOM 691 C CA . MET A 1 88 ? -6.307 2.728 -12.458 1.00 93.81 88 MET A CA 1
ATOM 692 C C . MET A 1 88 ? -4.807 2.905 -12.198 1.00 93.81 88 MET A C 1
ATOM 694 O O . MET A 1 88 ? -4.007 2.825 -13.127 1.00 93.81 88 MET A O 1
ATOM 698 N N . ALA A 1 89 ? -4.405 3.119 -10.943 1.00 93.19 89 ALA A N 1
ATOM 699 C CA . ALA A 1 89 ? -2.995 3.246 -10.587 1.00 93.19 89 ALA A CA 1
ATOM 700 C C . ALA A 1 89 ? -2.244 1.925 -10.816 1.00 93.19 89 ALA A C 1
ATOM 702 O O . ALA A 1 89 ? -1.166 1.918 -11.407 1.00 93.19 89 ALA A O 1
ATOM 703 N N . LEU A 1 90 ? -2.828 0.795 -10.412 1.00 90.44 90 LEU A N 1
ATOM 704 C CA . LEU A 1 90 ? -2.272 -0.535 -10.673 1.00 90.44 90 LEU A CA 1
ATOM 705 C C . LEU A 1 90 ? -2.183 -0.828 -12.172 1.00 90.44 90 LEU A C 1
ATOM 707 O O . LEU A 1 90 ? -1.142 -1.294 -12.636 1.00 90.44 90 LEU A O 1
ATOM 711 N N . LEU A 1 91 ? -3.216 -0.467 -12.935 1.00 89.62 91 LEU A N 1
ATOM 712 C CA . LEU A 1 91 ? -3.217 -0.574 -14.391 1.00 89.62 91 LEU A CA 1
ATOM 713 C C . LEU A 1 91 ? -2.079 0.245 -15.016 1.00 89.62 91 LEU A C 1
ATOM 715 O O . LEU A 1 91 ? -1.349 -0.263 -15.866 1.00 89.62 91 LEU A O 1
ATOM 719 N N . GLY A 1 92 ? 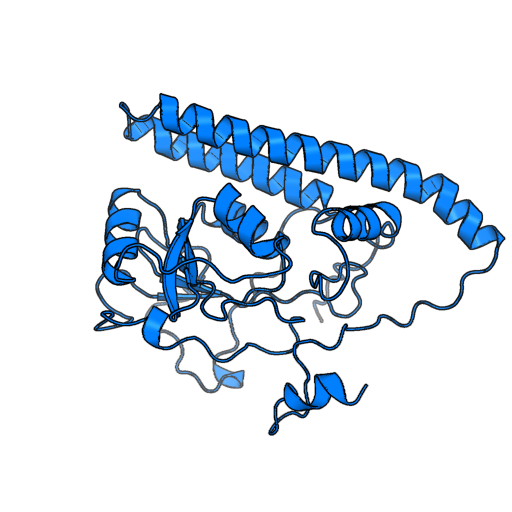-1.883 1.483 -14.553 1.00 87.75 92 GLY A N 1
ATOM 720 C CA . GLY A 1 92 ? -0.758 2.325 -14.957 1.00 87.75 92 GLY A CA 1
ATOM 721 C C . GLY A 1 92 ? 0.591 1.667 -14.660 1.00 87.75 92 GLY A C 1
ATOM 722 O O . GLY A 1 92 ? 1.490 1.714 -15.487 1.00 87.75 92 GLY A O 1
ATOM 723 N N . LEU A 1 93 ? 0.725 0.956 -13.539 1.00 84.81 93 LEU A N 1
ATOM 724 C CA . LEU A 1 93 ? 1.930 0.187 -13.203 1.00 84.81 93 LEU A CA 1
ATOM 725 C C . LEU A 1 93 ? 2.070 -1.138 -13.978 1.00 84.81 93 LEU A C 1
ATOM 727 O O . LEU A 1 93 ? 3.076 -1.824 -13.821 1.00 84.81 93 LEU A O 1
ATOM 731 N N . GLY A 1 94 ? 1.110 -1.485 -14.839 1.00 82.31 94 GLY A N 1
ATOM 732 C CA . GLY A 1 94 ? 1.133 -2.700 -15.655 1.00 82.31 94 GLY A CA 1
ATOM 733 C C . GLY A 1 94 ? 0.486 -3.923 -15.005 1.00 82.31 94 GLY A C 1
ATOM 734 O O . GLY A 1 94 ? 0.613 -5.017 -15.547 1.00 82.31 94 GLY A O 1
ATOM 735 N N . PHE A 1 95 ? -0.223 -3.758 -13.887 1.00 81.44 95 PHE A N 1
ATOM 736 C CA . PHE A 1 95 ? -1.008 -4.824 -13.267 1.00 81.44 95 PHE A CA 1
ATOM 737 C C . PHE A 1 95 ? -2.392 -4.866 -13.916 1.00 81.44 95 PHE A C 1
ATOM 739 O O . PHE A 1 95 ? -3.299 -4.116 -13.554 1.00 81.44 95 PHE A O 1
ATOM 746 N N . TRP A 1 96 ? -2.534 -5.727 -14.921 1.00 72.00 96 TRP A N 1
ATOM 747 C CA . TRP A 1 96 ? -3.789 -5.946 -15.635 1.00 72.00 96 TRP A CA 1
ATOM 748 C C . TRP A 1 96 ? -4.669 -6.910 -14.852 1.00 72.00 96 TRP A C 1
ATOM 750 O O . TRP A 1 96 ? -4.258 -8.050 -14.689 1.00 72.00 96 TRP A O 1
ATOM 760 N N . PHE A 1 97 ? -5.847 -6.455 -14.399 1.00 59.47 97 PHE A N 1
ATOM 761 C CA . PHE A 1 97 ? -6.811 -7.210 -13.586 1.00 59.47 97 PHE A CA 1
ATOM 762 C C . PHE A 1 97 ? -6.141 -7.959 -12.432 1.00 59.47 97 PHE A C 1
ATOM 764 O O . PHE A 1 97 ? -5.502 -8.988 -12.596 1.00 59.47 97 PHE A O 1
ATOM 771 N N . THR A 1 98 ? -6.338 -7.476 -11.214 1.00 60.03 98 THR A N 1
ATOM 772 C CA . THR A 1 98 ? -5.818 -8.067 -9.972 1.00 60.03 98 THR A CA 1
ATOM 773 C C . THR A 1 98 ? -6.487 -9.404 -9.595 1.00 60.03 98 THR A C 1
ATOM 775 O O . THR A 1 98 ? -6.870 -9.635 -8.445 1.00 60.03 98 THR A O 1
ATOM 778 N N . ALA A 1 99 ? -6.635 -10.289 -10.579 1.00 48.84 99 ALA A N 1
ATOM 779 C CA . ALA A 1 99 ? -6.821 -11.722 -10.485 1.00 48.84 99 ALA A CA 1
ATOM 780 C C . ALA A 1 99 ? -5.466 -12.389 -10.191 1.00 48.84 99 ALA A C 1
ATOM 782 O O . ALA A 1 99 ? -5.033 -13.300 -10.892 1.00 48.84 99 ALA A O 1
ATOM 783 N N . GLY A 1 100 ? -4.766 -11.905 -9.159 1.00 55.53 100 GLY A N 1
ATOM 784 C CA . GLY A 1 100 ? -3.761 -12.742 -8.515 1.00 55.53 100 GLY A CA 1
ATOM 785 C C . GLY A 1 100 ? -4.471 -13.978 -7.968 1.00 55.53 100 GLY A C 1
ATOM 786 O O . GLY A 1 100 ? -5.613 -13.871 -7.505 1.00 55.53 100 GLY A O 1
ATOM 787 N N . SER A 1 101 ? -3.840 -15.148 -8.052 1.00 57.72 101 SER A N 1
ATOM 788 C CA . SER A 1 101 ? -4.355 -16.321 -7.358 1.00 57.72 101 SER A CA 1
ATOM 789 C C . SER A 1 101 ? -4.379 -15.989 -5.863 1.00 57.72 101 SER A C 1
ATOM 791 O O . SER A 1 101 ? -3.349 -15.761 -5.232 1.00 57.72 101 SER A O 1
ATOM 793 N N . ASN A 1 102 ? -5.579 -15.875 -5.288 1.00 68.00 102 ASN A N 1
ATOM 794 C CA . ASN A 1 102 ? -5.740 -15.781 -3.841 1.00 68.00 102 ASN A CA 1
ATOM 795 C C . ASN A 1 102 ? -5.495 -17.176 -3.270 1.00 68.00 102 ASN A C 1
ATOM 797 O O . ASN A 1 102 ? -6.432 -17.912 -2.949 1.00 68.00 102 ASN A O 1
ATOM 801 N N . GLU A 1 103 ? -4.229 -17.567 -3.218 1.00 73.94 103 GLU A N 1
ATOM 802 C CA . GLU A 1 103 ? -3.834 -18.839 -2.647 1.00 73.94 103 GLU A CA 1
ATOM 803 C C . GLU A 1 103 ? -3.940 -18.746 -1.133 1.00 73.94 103 GLU A C 1
ATOM 805 O O . GLU A 1 103 ? -3.335 -17.899 -0.473 1.00 73.94 103 GLU A O 1
ATOM 810 N N . VAL A 1 104 ? -4.778 -19.613 -0.574 1.00 74.31 104 VAL A N 1
ATOM 811 C CA . VAL A 1 104 ? -4.843 -19.780 0.871 1.00 74.31 104 VAL A CA 1
ATOM 812 C C . VAL A 1 104 ? -3.552 -20.456 1.298 1.00 74.31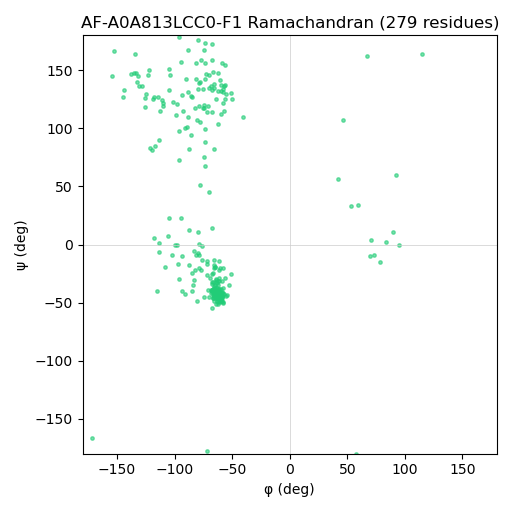 104 VAL A C 1
ATOM 814 O O . VAL A 1 104 ? -3.127 -21.434 0.684 1.00 74.31 104 VAL A O 1
ATOM 817 N N . ALA A 1 105 ? -2.949 -19.942 2.366 1.00 71.44 105 ALA A N 1
ATOM 818 C CA . ALA A 1 105 ? -1.736 -20.507 2.921 1.00 71.44 105 ALA A CA 1
ATOM 819 C C . ALA A 1 105 ? -1.892 -22.019 3.165 1.00 71.44 105 ALA A C 1
ATOM 821 O O . ALA A 1 105 ? -2.868 -22.476 3.772 1.00 71.44 105 ALA A O 1
ATOM 822 N N . ASP A 1 106 ? -0.920 -22.804 2.698 1.00 78.81 106 ASP A N 1
ATOM 823 C CA . ASP A 1 106 ? -0.884 -24.232 2.987 1.00 78.81 106 ASP A CA 1
ATOM 824 C C . ASP A 1 106 ? -0.459 -24.443 4.447 1.00 78.81 106 ASP A C 1
ATOM 826 O O . ASP A 1 106 ? 0.721 -24.397 4.809 1.00 78.81 106 ASP A O 1
ATOM 830 N N . HIS A 1 107 ? -1.457 -24.682 5.296 1.00 80.00 107 HIS A N 1
ATOM 831 C CA . HIS A 1 107 ? -1.302 -24.902 6.730 1.00 80.00 107 HIS A CA 1
ATOM 832 C C . HIS A 1 107 ? -0.389 -26.097 7.032 1.00 80.00 107 HIS A C 1
ATOM 834 O O . HIS A 1 107 ? 0.346 -26.075 8.020 1.00 80.00 107 HIS A O 1
ATOM 840 N N . ARG A 1 108 ? -0.369 -27.115 6.156 1.00 79.81 108 ARG A N 1
ATOM 841 C CA . ARG A 1 108 ? 0.494 -28.292 6.311 1.00 79.81 108 ARG A CA 1
ATOM 842 C C . ARG A 1 108 ? 1.952 -27.924 6.081 1.00 79.81 108 ARG A C 1
ATOM 844 O O . ARG A 1 108 ? 2.809 -28.307 6.875 1.00 79.81 108 ARG A O 1
ATOM 851 N N . ARG A 1 109 ? 2.228 -27.152 5.027 1.00 79.62 109 ARG A N 1
ATOM 852 C CA . ARG A 1 109 ? 3.577 -26.648 4.732 1.00 79.62 109 ARG A CA 1
ATOM 853 C C . ARG A 1 109 ? 4.082 -25.719 5.834 1.00 79.62 109 ARG A C 1
ATOM 855 O O . ARG A 1 109 ? 5.246 -25.805 6.214 1.00 79.62 109 ARG A O 1
ATOM 862 N N . LEU A 1 110 ? 3.205 -24.865 6.357 1.00 75.88 110 LEU A N 1
ATOM 863 C CA . LEU A 1 110 ? 3.524 -23.916 7.425 1.00 75.88 110 LEU A CA 1
ATOM 864 C C . LEU A 1 110 ? 3.538 -24.542 8.828 1.00 75.88 110 LEU A C 1
ATOM 866 O O . LEU A 1 110 ? 3.949 -23.877 9.773 1.00 75.88 110 LEU A O 1
ATOM 870 N N . LYS A 1 111 ? 3.119 -25.808 8.972 1.00 80.31 111 LYS A N 1
ATOM 871 C CA . LYS A 1 111 ? 2.981 -26.505 10.263 1.00 80.31 111 LYS A CA 1
ATOM 872 C C . LYS A 1 111 ? 2.125 -25.723 11.274 1.00 80.31 111 LYS A C 1
ATOM 874 O O . LYS A 1 111 ? 2.370 -25.784 12.476 1.00 80.31 111 LYS A O 1
ATOM 879 N N . ILE A 1 112 ? 1.120 -24.999 10.782 1.00 79.75 112 ILE A N 1
ATOM 880 C CA . ILE A 1 112 ? 0.155 -24.252 11.596 1.00 79.75 112 ILE A CA 1
ATOM 881 C C . ILE A 1 112 ? -1.178 -24.990 11.626 1.00 79.75 112 ILE A C 1
ATOM 883 O O . ILE A 1 112 ? -1.542 -25.695 10.683 1.00 79.75 112 ILE A O 1
ATOM 887 N N . LEU A 1 113 ? -1.920 -24.826 12.717 1.00 78.06 113 LEU A N 1
ATOM 888 C CA . LEU A 1 113 ? -3.246 -25.418 12.830 1.00 78.06 113 LEU A CA 1
ATOM 889 C C . LEU A 1 113 ? -4.194 -24.739 11.825 1.00 78.06 113 LEU A C 1
ATOM 891 O O . LEU A 1 113 ? -4.211 -23.506 11.762 1.00 78.06 113 LEU A O 1
ATOM 895 N N . PRO A 1 114 ? -4.992 -25.493 11.047 1.00 71.44 114 PRO A N 1
ATOM 896 C CA . PRO A 1 114 ? -6.025 -24.886 10.223 1.00 71.44 114 PRO A CA 1
ATOM 897 C C . PRO A 1 114 ? -7.060 -24.163 11.101 1.00 71.44 114 PRO A C 1
ATOM 899 O O . PRO A 1 114 ? -7.341 -24.609 12.221 1.00 71.44 114 PRO A O 1
ATOM 902 N N . PRO A 1 115 ? -7.650 -23.057 10.617 1.00 70.38 115 PRO A N 1
ATOM 903 C CA . PRO A 1 115 ? -8.682 -22.345 11.351 1.00 70.38 115 PRO A CA 1
ATOM 904 C C . PRO A 1 115 ? -9.876 -23.266 11.622 1.00 70.38 115 PRO A C 1
ATOM 906 O O . PRO A 1 115 ? -10.332 -24.001 10.747 1.00 70.38 115 PRO A O 1
ATOM 909 N N . LYS A 1 116 ? -10.416 -23.197 12.844 1.00 67.56 116 LYS A N 1
ATOM 910 C CA . LYS A 1 116 ? -11.569 -24.009 13.277 1.00 67.56 116 LYS A CA 1
ATOM 911 C C . LYS A 1 116 ? -12.864 -23.674 12.521 1.00 67.56 116 LYS A C 1
ATOM 913 O O . LYS A 1 116 ? -13.785 -24.482 12.511 1.00 67.56 116 LYS A O 1
ATOM 918 N N . ALA A 1 117 ? -12.947 -22.491 11.910 1.00 62.34 117 ALA A N 1
ATOM 919 C CA . ALA A 1 117 ? -14.154 -21.954 11.292 1.00 62.34 117 ALA A CA 1
ATOM 920 C C . ALA A 1 117 ? -13.945 -21.666 9.797 1.00 62.34 117 ALA A C 1
ATOM 922 O O . ALA A 1 117 ? -13.705 -20.524 9.419 1.00 62.34 117 ALA A O 1
ATOM 923 N N . GLY A 1 118 ? -14.073 -22.697 8.955 1.00 61.59 118 GLY A N 1
ATOM 924 C CA . GLY A 1 118 ? -14.114 -22.572 7.491 1.00 61.59 118 GLY A CA 1
ATOM 925 C C . GLY A 1 118 ? -12.901 -21.881 6.847 1.00 61.59 118 GLY A C 1
ATOM 926 O O . GLY A 1 118 ? -11.946 -21.469 7.502 1.00 61.59 118 GLY A O 1
ATOM 927 N N . ARG A 1 119 ? -12.919 -21.753 5.515 1.00 59.81 119 ARG A N 1
ATOM 928 C CA . ARG A 1 119 ? -11.933 -20.928 4.800 1.00 59.81 119 ARG A CA 1
ATOM 929 C C . ARG A 1 119 ? -12.331 -19.461 4.952 1.00 59.81 119 ARG A C 1
ATOM 931 O O . ARG A 1 119 ? -13.289 -19.029 4.322 1.00 59.81 119 ARG A O 1
ATOM 938 N N . GLN A 1 120 ? -11.613 -18.709 5.781 1.00 64.75 120 GLN A N 1
ATOM 939 C CA . GLN A 1 120 ? -11.704 -17.248 5.802 1.00 64.75 120 GLN A CA 1
ATOM 940 C C . GLN A 1 120 ? -10.560 -16.678 4.971 1.00 64.75 120 GLN A C 1
ATOM 942 O O . GLN A 1 120 ? -9.391 -16.946 5.251 1.00 64.75 120 GLN A O 1
ATOM 947 N N . TYR A 1 121 ? -10.889 -15.906 3.937 1.00 73.50 121 TYR A N 1
ATOM 948 C CA . TYR A 1 121 ? -9.878 -15.196 3.169 1.00 73.50 121 TYR A CA 1
ATOM 949 C C . TYR A 1 121 ? -9.473 -13.939 3.929 1.00 73.50 121 TYR A C 1
ATOM 951 O O . TYR A 1 121 ? -10.316 -13.165 4.375 1.00 73.50 121 TYR A O 1
ATOM 959 N N . ALA A 1 122 ? -8.169 -13.694 4.036 1.00 75.44 122 ALA A N 1
ATOM 960 C CA . ALA A 1 122 ? -7.649 -12.488 4.674 1.00 75.44 122 ALA A CA 1
ATOM 961 C C . ALA A 1 122 ? -8.104 -11.190 3.971 1.00 75.44 122 ALA A C 1
ATOM 963 O O . ALA A 1 122 ? -8.117 -10.122 4.577 1.00 75.44 122 ALA A O 1
ATOM 964 N N . LEU A 1 123 ? -8.519 -11.291 2.703 1.00 80.31 123 LEU A N 1
ATOM 965 C CA . LEU A 1 123 ? -9.091 -10.192 1.923 1.00 80.31 123 LEU A CA 1
ATOM 966 C C . LEU A 1 123 ? -10.587 -9.947 2.195 1.00 80.31 123 LEU A C 1
ATOM 968 O O . LEU A 1 123 ? -11.098 -8.911 1.787 1.00 80.31 123 LEU A O 1
ATOM 972 N N . ASP A 1 124 ? -11.254 -10.834 2.936 1.00 83.06 124 ASP A N 1
ATOM 973 C CA . ASP A 1 124 ? -12.633 -10.656 3.420 1.00 83.06 124 ASP A CA 1
ATOM 974 C C . ASP A 1 124 ? -12.657 -10.067 4.845 1.00 83.06 124 ASP A C 1
ATOM 976 O O . ASP A 1 124 ? -13.614 -10.239 5.607 1.00 83.06 124 ASP A O 1
ATOM 980 N N . ALA A 1 125 ? -11.569 -9.391 5.234 1.00 85.19 125 ALA A N 1
ATOM 981 C CA . ALA A 1 125 ? -11.403 -8.803 6.554 1.00 85.19 125 ALA A CA 1
ATOM 982 C C . ALA A 1 125 ? -12.561 -7.851 6.895 1.00 85.19 125 ALA A C 1
ATOM 984 O O . ALA A 1 125 ? -12.916 -6.946 6.134 1.00 85.19 125 ALA A O 1
ATOM 985 N N . LYS A 1 126 ? -13.146 -8.057 8.078 1.00 85.75 126 LYS A N 1
ATOM 986 C CA . LYS A 1 126 ? -14.274 -7.265 8.571 1.00 85.75 126 LYS A CA 1
ATOM 987 C C . LYS A 1 126 ? -13.790 -5.927 9.140 1.00 85.75 126 LYS A C 1
ATOM 989 O O . LYS A 1 126 ? -12.605 -5.615 9.217 1.00 85.75 126 LYS A O 1
ATOM 994 N N . ARG A 1 127 ? -14.747 -5.090 9.537 1.00 88.69 127 ARG A N 1
ATOM 995 C CA . ARG A 1 127 ? -14.487 -3.769 10.129 1.00 88.69 127 ARG A CA 1
ATOM 996 C C . ARG A 1 127 ? -13.659 -3.920 11.404 1.00 88.69 127 ARG A C 1
ATOM 998 O O . ARG A 1 127 ? -14.004 -4.732 12.256 1.00 88.69 127 ARG A O 1
ATOM 1005 N N . GLY A 1 128 ? -12.605 -3.121 11.526 1.00 87.50 128 GLY A N 1
ATOM 1006 C CA . GLY A 1 128 ? -11.663 -3.167 12.641 1.00 87.50 128 GLY A CA 1
ATOM 1007 C C . GLY A 1 128 ? -10.630 -4.292 12.560 1.00 87.50 128 GLY A C 1
ATOM 1008 O O . GLY A 1 128 ? -9.635 -4.212 13.273 1.00 87.50 128 GLY A O 1
ATOM 1009 N N . THR A 1 129 ? -10.811 -5.310 11.706 1.00 91.00 129 THR A N 1
ATOM 1010 C CA . THR A 1 129 ? -9.881 -6.445 11.603 1.00 91.00 129 THR A CA 1
ATOM 1011 C C . THR A 1 129 ? -8.476 -5.972 11.264 1.00 91.00 129 THR A C 1
ATOM 1013 O O . THR A 1 129 ? -8.282 -5.176 10.343 1.00 91.00 129 THR A O 1
ATOM 1016 N N . ILE A 1 130 ? -7.504 -6.474 12.025 1.00 93.25 130 ILE A N 1
ATOM 1017 C CA . ILE A 1 130 ? -6.090 -6.147 11.861 1.00 93.25 130 ILE A CA 1
ATOM 1018 C C . ILE A 1 130 ? -5.505 -7.128 10.846 1.00 93.25 130 ILE A C 1
ATOM 1020 O O . ILE A 1 130 ? -5.358 -8.319 11.111 1.00 93.25 130 ILE A O 1
ATOM 1024 N N . VAL A 1 131 ? -5.182 -6.615 9.668 1.00 93.44 131 VAL A N 1
ATOM 1025 C CA . VAL A 1 131 ? -4.569 -7.341 8.562 1.00 93.44 131 VAL A CA 1
ATOM 1026 C C . VAL A 1 131 ? -3.071 -7.067 8.576 1.00 93.44 131 VAL A C 1
ATOM 1028 O O . VAL A 1 131 ? -2.628 -5.953 8.307 1.00 93.44 131 VAL A O 1
ATOM 1031 N N . LEU A 1 132 ? -2.276 -8.075 8.896 1.00 93.62 132 LEU A N 1
ATOM 1032 C CA . LEU A 1 132 ? -0.821 -7.996 8.879 1.00 93.62 132 LEU A CA 1
ATOM 1033 C C . LEU A 1 132 ? -0.340 -8.303 7.464 1.00 93.62 132 LEU A C 1
ATOM 1035 O O . LEU A 1 132 ? -0.742 -9.315 6.891 1.00 93.62 132 LEU A O 1
ATOM 1039 N N . SER A 1 133 ? 0.494 -7.433 6.898 1.00 93.69 133 SER A N 1
ATOM 1040 C CA . SER A 1 133 ? 1.044 -7.624 5.556 1.00 93.69 133 SER A CA 1
ATOM 1041 C C . SER A 1 133 ? 2.528 -7.320 5.516 1.00 93.69 133 SER A C 1
ATOM 1043 O O . SER A 1 133 ? 3.014 -6.417 6.204 1.00 93.69 133 SER A O 1
ATOM 1045 N N . ASN A 1 134 ? 3.236 -8.039 4.648 1.00 92.62 134 ASN A N 1
ATOM 1046 C CA . ASN A 1 134 ? 4.570 -7.633 4.239 1.00 92.62 134 ASN A CA 1
ATOM 1047 C C . ASN A 1 134 ? 4.520 -6.348 3.399 1.00 92.62 134 ASN A C 1
ATOM 1049 O O . ASN A 1 134 ? 3.475 -5.993 2.842 1.00 92.62 134 ASN A O 1
ATOM 1053 N N . LEU A 1 135 ? 5.654 -5.646 3.332 1.00 90.94 135 LEU A N 1
ATOM 1054 C CA . LEU A 1 135 ? 5.808 -4.432 2.531 1.00 90.94 135 LEU A CA 1
ATOM 1055 C C . LEU A 1 135 ? 6.999 -4.552 1.577 1.00 90.94 135 LEU A C 1
ATOM 1057 O O . LEU A 1 135 ? 8.159 -4.611 1.976 1.00 90.94 135 LEU A O 1
ATOM 1061 N N . GLN A 1 136 ? 6.702 -4.487 0.293 1.00 87.88 136 GLN A N 1
ATOM 1062 C CA . GLN A 1 136 ? 7.623 -4.579 -0.829 1.00 87.88 136 GLN A CA 1
ATOM 1063 C C . GLN A 1 136 ? 7.678 -3.271 -1.624 1.00 87.88 136 GLN A C 1
ATOM 1065 O O . GLN A 1 136 ? 8.769 -2.839 -2.012 1.00 87.88 136 GLN A O 1
ATOM 1070 N N . GLY A 1 137 ? 6.537 -2.602 -1.827 1.00 87.25 137 GLY A N 1
ATOM 1071 C CA . GLY A 1 137 ? 6.460 -1.401 -2.658 1.00 87.25 137 GLY A CA 1
ATOM 1072 C C . GLY A 1 137 ? 5.122 -0.657 -2.623 1.00 87.25 137 GLY A C 1
ATOM 1073 O O . GLY A 1 137 ? 4.273 -0.863 -1.760 1.00 87.25 137 GLY A O 1
ATOM 1074 N N . LEU A 1 138 ? 4.949 0.262 -3.578 1.00 89.94 138 LEU A N 1
ATOM 1075 C CA . LEU A 1 138 ? 3.721 1.060 -3.738 1.00 89.94 138 LEU A CA 1
ATOM 1076 C C . LEU A 1 138 ? 2.521 0.200 -4.156 1.00 89.94 138 LEU A C 1
ATOM 1078 O O . LEU A 1 138 ? 1.385 0.500 -3.798 1.00 89.94 138 LEU A O 1
ATOM 1082 N N . THR A 1 139 ? 2.778 -0.859 -4.918 1.00 89.81 139 THR A N 1
ATOM 1083 C CA . THR A 1 139 ? 1.767 -1.785 -5.433 1.00 89.81 139 THR A CA 1
ATOM 1084 C C . THR A 1 139 ? 1.023 -2.509 -4.328 1.00 89.81 139 THR A C 1
ATOM 1086 O O . THR A 1 139 ? -0.182 -2.680 -4.459 1.00 89.81 139 THR A O 1
ATOM 1089 N N . ASP A 1 140 ? 1.679 -2.838 -3.214 1.00 91.50 140 ASP A N 1
ATOM 1090 C CA . ASP A 1 140 ? 1.029 -3.477 -2.061 1.00 91.50 140 ASP A CA 1
ATOM 1091 C C . ASP A 1 140 ? -0.038 -2.569 -1.460 1.00 91.50 140 ASP A C 1
ATOM 1093 O O . ASP A 1 140 ? -1.171 -2.978 -1.212 1.00 91.50 140 ASP A O 1
ATOM 1097 N N . VAL A 1 141 ? 0.321 -1.297 -1.277 1.00 94.81 141 VAL A N 1
ATOM 1098 C CA . VAL A 1 141 ? -0.570 -0.268 -0.743 1.00 94.81 141 VAL A CA 1
ATOM 1099 C C . VAL A 1 141 ? -1.760 -0.062 -1.681 1.00 94.81 141 VAL A C 1
ATOM 1101 O O . VAL A 1 141 ? -2.895 -0.006 -1.217 1.00 94.81 141 VAL A O 1
ATOM 1104 N N . LEU A 1 142 ? -1.529 0.007 -2.996 1.00 94.38 142 LEU A N 1
ATOM 1105 C CA . LEU A 1 142 ? -2.605 0.138 -3.983 1.00 94.38 142 LEU A CA 1
ATOM 1106 C C . LEU A 1 142 ? -3.498 -1.107 -4.035 1.00 94.38 142 LEU A C 1
ATOM 1108 O O . LEU A 1 142 ? -4.719 -0.983 -4.079 1.00 94.38 142 LEU A O 1
ATOM 1112 N N . TYR A 1 143 ? -2.908 -2.302 -4.010 1.00 93.12 143 TYR A N 1
ATOM 1113 C CA . TYR A 1 143 ? -3.632 -3.569 -4.069 1.00 93.12 143 TYR A CA 1
ATOM 1114 C C . TYR A 1 143 ? -4.528 -3.755 -2.845 1.00 93.12 143 TYR A C 1
ATOM 1116 O O . TYR A 1 143 ? -5.734 -3.972 -2.981 1.00 93.12 143 TYR A O 1
ATOM 1124 N N . LEU A 1 144 ? -3.968 -3.582 -1.646 1.00 93.75 144 LEU A N 1
ATOM 1125 C CA . LEU A 1 144 ? -4.728 -3.651 -0.400 1.00 93.75 144 LEU A CA 1
ATOM 1126 C C . LEU A 1 144 ? -5.719 -2.487 -0.287 1.00 93.75 144 LEU A C 1
ATOM 1128 O O . LEU A 1 144 ? -6.830 -2.677 0.199 1.00 93.75 144 LEU A O 1
ATOM 1132 N N . GLY A 1 145 ? -5.370 -1.306 -0.805 1.00 94.50 145 GLY A N 1
ATOM 1133 C CA . GLY A 1 145 ? -6.262 -0.153 -0.918 1.00 94.50 145 GLY A CA 1
ATOM 1134 C C . GLY A 1 145 ? -7.512 -0.459 -1.736 1.00 94.50 145 GLY A C 1
ATOM 1135 O O . GLY A 1 145 ? -8.629 -0.213 -1.284 1.00 94.50 145 GLY A O 1
ATOM 1136 N N . MET A 1 146 ? -7.324 -1.052 -2.911 1.00 93.00 146 MET A N 1
ATOM 1137 C CA . MET A 1 146 ? -8.395 -1.476 -3.807 1.00 93.00 146 MET A CA 1
ATOM 1138 C C . MET A 1 146 ? -9.253 -2.593 -3.190 1.00 93.00 146 MET A C 1
ATOM 1140 O O . MET A 1 146 ? -10.473 -2.517 -3.278 1.00 93.00 146 MET A O 1
ATOM 1144 N N . LYS A 1 147 ? -8.656 -3.619 -2.564 1.00 91.06 147 LYS A N 1
ATOM 1145 C CA . LYS A 1 147 ? -9.417 -4.758 -2.008 1.00 91.06 147 LYS A CA 1
ATOM 1146 C C . LYS A 1 147 ? -10.155 -4.415 -0.713 1.00 91.06 147 LYS A C 1
ATOM 1148 O O . LYS A 1 147 ? -11.318 -4.769 -0.564 1.00 91.06 147 LYS A O 1
ATOM 1153 N N . LEU A 1 148 ? -9.487 -3.736 0.217 1.00 92.06 148 LEU A N 1
ATOM 1154 C CA . LEU A 1 148 ? -9.957 -3.590 1.598 1.00 92.06 148 LEU A CA 1
ATOM 1155 C C . LEU A 1 148 ? -10.443 -2.177 1.940 1.00 92.06 148 LEU A C 1
ATOM 1157 O O . LEU A 1 148 ? -11.157 -1.999 2.927 1.00 92.06 148 LEU A O 1
ATOM 1161 N N . CYS A 1 149 ? -10.046 -1.162 1.161 1.00 93.62 149 CYS A N 1
ATOM 1162 C CA . CYS A 1 149 ? -10.183 0.251 1.527 1.00 93.62 149 CYS A CA 1
ATOM 1163 C C . CYS A 1 149 ? -9.825 0.507 3.018 1.00 93.62 149 CYS A C 1
ATOM 1165 O O . CYS A 1 149 ? -10.680 0.975 3.793 1.00 93.62 149 CYS A O 1
ATOM 1167 N N . PRO A 1 150 ? -8.603 0.115 3.443 1.00 95.44 150 PRO A N 1
ATOM 1168 C CA . PRO A 1 150 ? -8.217 0.055 4.842 1.00 95.44 150 PRO A CA 1
ATOM 1169 C C . PRO A 1 150 ? -7.651 1.389 5.335 1.00 95.44 150 PRO A C 1
ATOM 1171 O O . PRO A 1 150 ? -7.264 2.260 4.551 1.00 95.44 150 PRO A O 1
ATOM 1174 N N . THR A 1 151 ? -7.517 1.498 6.652 1.00 95.06 151 THR A N 1
ATOM 1175 C CA . THR A 1 151 ? -6.562 2.430 7.261 1.00 95.06 151 THR A CA 1
ATOM 1176 C C . THR A 1 151 ? -5.203 1.743 7.326 1.00 95.06 151 THR A C 1
ATOM 1178 O O . THR A 1 151 ? -5.101 0.631 7.841 1.00 95.06 151 THR A O 1
ATOM 1181 N N . PHE A 1 152 ? -4.155 2.377 6.808 1.00 96.06 152 PHE A N 1
ATOM 1182 C CA . PHE A 1 152 ? -2.815 1.792 6.809 1.00 96.06 152 PHE A CA 1
ATOM 1183 C C . PHE A 1 152 ? -2.053 2.183 8.064 1.00 96.06 152 PHE A C 1
ATOM 1185 O O . PHE A 1 152 ? -2.134 3.324 8.499 1.00 96.06 152 PHE A O 1
ATOM 1192 N N . VAL A 1 153 ? -1.261 1.273 8.613 1.00 95.19 153 VAL A N 1
ATOM 1193 C CA . VAL A 1 153 ? -0.434 1.508 9.793 1.00 95.19 153 VAL A CA 1
ATOM 1194 C C . VAL A 1 153 ? 1.009 1.170 9.473 1.00 95.19 153 VAL A C 1
ATOM 1196 O O . VAL A 1 153 ? 1.316 0.091 8.965 1.00 95.19 153 VAL A O 1
ATOM 1199 N N . PHE A 1 154 ? 1.900 2.101 9.796 1.00 93.75 154 PHE A N 1
ATOM 1200 C CA . PHE A 1 154 ? 3.344 1.906 9.725 1.00 93.75 154 PHE A CA 1
ATOM 1201 C C . PHE A 1 154 ? 3.955 2.186 11.097 1.00 93.75 154 PHE A C 1
ATOM 1203 O O . PHE A 1 154 ? 3.499 3.105 11.781 1.00 93.75 154 PHE A O 1
ATOM 1210 N N . PRO A 1 155 ? 5.021 1.474 11.486 1.00 92.25 155 PRO A N 1
ATOM 1211 C CA . PRO A 1 155 ? 5.775 1.838 12.669 1.00 92.25 155 PRO A CA 1
ATOM 1212 C C . PRO A 1 155 ? 6.521 3.161 12.463 1.00 92.25 155 PRO A C 1
ATOM 1214 O O . PRO A 1 155 ? 7.192 3.371 11.440 1.00 92.25 155 PRO A O 1
ATOM 1217 N N . ALA A 1 156 ? 6.471 4.023 13.472 1.00 89.94 156 ALA A N 1
ATOM 1218 C CA . ALA A 1 156 ? 7.311 5.204 13.581 1.00 89.94 156 ALA A CA 1
ATOM 1219 C C . ALA A 1 156 ? 8.778 4.838 13.902 1.00 89.94 156 ALA A C 1
ATOM 1221 O O . ALA A 1 156 ? 9.178 3.662 13.918 1.00 89.94 156 ALA A O 1
ATOM 1222 N N . ALA A 1 157 ? 9.630 5.855 14.072 1.00 86.81 157 ALA A N 1
ATOM 1223 C CA . ALA A 1 157 ? 11.051 5.657 14.370 1.00 86.81 157 ALA A CA 1
ATOM 1224 C C . ALA A 1 157 ? 11.271 4.920 15.703 1.00 86.81 157 ALA A C 1
ATOM 1226 O O . ALA A 1 157 ? 12.081 3.999 15.760 1.00 86.81 157 ALA A O 1
ATOM 1227 N N . ASP A 1 158 ? 10.489 5.271 16.721 1.00 87.19 158 ASP A N 1
ATOM 1228 C CA . ASP A 1 158 ? 10.410 4.631 18.040 1.00 87.19 158 ASP A CA 1
ATOM 1229 C C . ASP A 1 158 ? 9.717 3.256 18.017 1.00 87.19 158 ASP A C 1
ATOM 1231 O O . ASP A 1 158 ? 9.832 2.498 18.976 1.00 87.19 158 ASP A O 1
ATOM 1235 N N . GLY A 1 159 ? 9.030 2.923 16.920 1.00 88.19 159 GLY A N 1
ATOM 1236 C CA . GLY A 1 159 ? 8.301 1.673 16.724 1.00 88.19 159 GLY A CA 1
ATOM 1237 C C . GLY A 1 159 ? 6.815 1.732 17.071 1.00 88.19 159 GLY A C 1
ATOM 1238 O O . GLY A 1 159 ? 6.142 0.724 16.864 1.00 88.19 159 GLY A O 1
ATOM 1239 N N . SER A 1 160 ? 6.298 2.877 17.530 1.00 90.94 160 SER A N 1
ATOM 1240 C CA . SER A 1 160 ? 4.865 3.060 17.791 1.00 90.94 160 SER A CA 1
ATOM 1241 C C . SER A 1 160 ? 4.045 3.013 16.490 1.00 90.94 160 SER A C 1
ATOM 1243 O O . SER A 1 160 ? 4.561 3.369 15.422 1.00 90.94 160 SER A O 1
ATOM 1245 N N . PRO A 1 161 ? 2.790 2.535 16.521 1.00 92.38 161 PRO A N 1
ATOM 1246 C CA . PRO A 1 161 ? 1.957 2.456 15.328 1.00 92.38 161 PRO A CA 1
ATOM 1247 C C . PRO A 1 161 ? 1.429 3.843 14.933 1.00 92.38 161 PRO A C 1
ATOM 1249 O O . PRO A 1 161 ? 0.911 4.588 15.758 1.00 92.38 161 PRO A O 1
ATOM 1252 N N . VAL A 1 162 ? 1.516 4.188 13.645 1.00 92.62 162 VAL A N 1
ATOM 1253 C CA . VAL A 1 162 ? 0.963 5.439 13.104 1.00 92.62 162 VAL A CA 1
ATOM 1254 C C . VAL A 1 162 ? 0.033 5.135 11.941 1.00 92.62 162 VAL A C 1
ATOM 1256 O O . VAL A 1 162 ? 0.435 4.473 10.982 1.00 92.62 162 VAL A O 1
ATOM 1259 N N . ALA A 1 163 ? -1.199 5.639 12.025 1.00 93.19 163 ALA A N 1
ATOM 1260 C CA . ALA A 1 163 ? -2.223 5.483 11.001 1.00 93.19 163 ALA A CA 1
ATOM 1261 C C . ALA A 1 163 ? -2.059 6.483 9.841 1.00 93.19 163 ALA A C 1
ATOM 1263 O O . ALA A 1 163 ? -1.737 7.656 10.033 1.00 93.19 163 ALA A O 1
ATOM 1264 N N . PHE A 1 164 ? -2.342 6.022 8.627 1.00 93.12 164 PHE A N 1
ATOM 1265 C CA . PHE A 1 164 ? -2.258 6.771 7.382 1.00 93.12 164 PHE A CA 1
ATOM 1266 C C . PHE A 1 164 ? -3.463 6.479 6.489 1.00 93.12 164 PHE A C 1
ATOM 1268 O O . PHE A 1 164 ? -3.963 5.353 6.419 1.00 93.12 164 PHE A O 1
ATOM 1275 N N . SER A 1 165 ? -3.875 7.502 5.741 1.00 93.94 165 SER A N 1
ATOM 1276 C CA . SER A 1 165 ? -4.757 7.327 4.588 1.00 93.94 165 SER A CA 1
ATOM 1277 C C . SER A 1 165 ? -3.994 6.710 3.409 1.00 93.94 165 SER A C 1
ATOM 1279 O O . SER A 1 165 ? -2.765 6.583 3.461 1.00 93.94 165 SER A O 1
ATOM 1281 N N . ILE A 1 166 ? -4.690 6.357 2.324 1.00 95.12 166 ILE A N 1
ATOM 1282 C CA . ILE A 1 166 ? -4.063 5.759 1.134 1.00 95.12 166 ILE A CA 1
ATOM 1283 C C . ILE A 1 166 ? -2.925 6.633 0.589 1.00 95.12 166 ILE A C 1
ATOM 1285 O O . ILE A 1 166 ? -1.836 6.135 0.319 1.00 95.12 166 ILE A O 1
ATOM 1289 N N . LEU A 1 167 ? -3.110 7.954 0.516 1.00 94.62 167 LEU A N 1
ATOM 1290 C CA . LEU A 1 167 ? -2.075 8.874 0.031 1.00 94.62 167 LEU A CA 1
ATOM 1291 C C . LEU A 1 167 ? -0.876 8.952 0.979 1.00 94.62 167 LEU A C 1
ATOM 1293 O O . LEU A 1 167 ? 0.273 9.000 0.534 1.00 94.62 167 LEU A O 1
ATOM 1297 N N . GLY A 1 168 ? -1.137 8.949 2.289 1.00 92.75 168 GLY A N 1
ATOM 1298 C CA . GLY A 1 168 ? -0.090 8.909 3.308 1.00 92.75 168 GLY A CA 1
ATOM 1299 C C . GLY A 1 168 ? 0.731 7.623 3.215 1.00 92.75 168 GLY A C 1
ATOM 1300 O O . GLY A 1 168 ? 1.962 7.673 3.219 1.00 92.75 168 GLY A O 1
ATOM 1301 N N . ALA A 1 169 ? 0.052 6.491 3.036 1.00 93.94 169 ALA A N 1
ATOM 1302 C CA . ALA A 1 169 ? 0.663 5.183 2.859 1.00 93.94 169 ALA A CA 1
ATOM 1303 C C . ALA A 1 169 ? 1.485 5.101 1.566 1.00 93.94 169 ALA A C 1
ATOM 1305 O O . ALA A 1 169 ? 2.623 4.640 1.602 1.00 93.94 169 ALA A O 1
ATOM 1306 N N . LEU A 1 170 ? 0.977 5.625 0.445 1.00 93.06 170 LEU A N 1
ATOM 1307 C CA . LEU A 1 170 ? 1.716 5.693 -0.820 1.00 93.06 170 LEU A CA 1
ATOM 1308 C C . LEU A 1 170 ? 2.958 6.571 -0.693 1.00 93.06 170 LEU A C 1
ATOM 1310 O O . LEU A 1 170 ? 4.055 6.161 -1.069 1.00 93.06 170 LEU A O 1
ATOM 1314 N N . ARG A 1 171 ? 2.830 7.757 -0.091 1.00 90.56 171 ARG A N 1
ATOM 1315 C CA . ARG A 1 171 ? 3.983 8.622 0.184 1.00 90.56 171 ARG A CA 1
ATOM 1316 C C . ARG A 1 171 ? 5.015 7.898 1.049 1.00 90.56 171 ARG A C 1
ATOM 1318 O O . ARG A 1 171 ? 6.213 7.993 0.781 1.00 90.56 171 ARG A O 1
ATOM 1325 N N . ARG A 1 172 ? 4.562 7.157 2.064 1.00 88.50 172 ARG A N 1
ATOM 1326 C CA . ARG A 1 172 ? 5.423 6.412 2.986 1.00 88.50 172 ARG A CA 1
ATOM 1327 C C . ARG A 1 172 ? 6.127 5.235 2.316 1.00 88.50 172 ARG A C 1
ATOM 1329 O O . ARG A 1 172 ? 7.319 5.043 2.561 1.00 88.50 172 ARG A O 1
ATOM 1336 N N . ALA A 1 173 ? 5.418 4.489 1.475 1.00 88.75 173 ALA A N 1
ATOM 1337 C CA . ALA A 1 173 ? 5.952 3.384 0.690 1.00 88.75 173 ALA A CA 1
ATOM 1338 C C . ALA A 1 173 ? 6.861 3.872 -0.453 1.00 88.75 173 ALA A C 1
ATOM 1340 O O . ALA A 1 173 ? 7.783 3.163 -0.841 1.00 88.75 173 ALA A O 1
ATOM 1341 N N . GLY A 1 174 ? 6.678 5.093 -0.962 1.00 83.94 174 GLY A N 1
ATOM 1342 C CA . GLY A 1 174 ? 7.563 5.709 -1.958 1.00 83.94 174 GLY A CA 1
ATOM 1343 C C . GLY A 1 174 ? 8.821 6.371 -1.374 1.00 83.94 174 GLY A C 1
ATOM 1344 O O . GLY A 1 174 ? 9.814 6.546 -2.084 1.00 83.94 174 GLY A O 1
ATOM 1345 N N . ALA A 1 175 ? 8.816 6.737 -0.089 1.00 82.00 175 ALA A N 1
ATOM 1346 C CA . ALA A 1 175 ? 9.907 7.481 0.539 1.00 82.00 175 ALA A CA 1
ATOM 1347 C C . ALA A 1 175 ? 11.222 6.677 0.620 1.00 82.00 175 ALA A C 1
ATOM 1349 O O . ALA A 1 175 ? 11.241 5.503 0.983 1.00 82.00 175 ALA A O 1
ATOM 1350 N N . ARG A 1 176 ? 12.356 7.340 0.333 1.00 69.69 176 ARG A N 1
ATOM 1351 C CA . ARG A 1 176 ? 13.711 6.755 0.452 1.00 69.69 176 ARG A CA 1
ATOM 1352 C C . ARG A 1 176 ? 14.149 6.548 1.900 1.00 69.69 176 ARG A C 1
ATOM 1354 O O . ARG A 1 176 ? 14.836 5.579 2.200 1.00 69.69 176 ARG A O 1
ATOM 1361 N N . ARG A 1 177 ? 13.811 7.500 2.773 1.00 65.69 177 ARG A N 1
ATOM 1362 C CA . ARG A 1 177 ? 14.078 7.439 4.209 1.00 65.69 177 ARG A CA 1
ATOM 1363 C C . ARG A 1 177 ? 12.757 7.476 4.942 1.00 65.69 177 ARG A C 1
ATOM 1365 O O . ARG A 1 177 ? 11.918 8.344 4.736 1.00 65.69 177 ARG A O 1
ATOM 1372 N N . ALA A 1 178 ? 12.617 6.460 5.757 1.00 59.47 178 ALA A N 1
ATOM 1373 C CA . ALA A 1 178 ? 11.398 5.969 6.342 1.00 59.47 178 ALA A CA 1
ATOM 1374 C C . ALA A 1 178 ? 11.295 6.353 7.826 1.00 59.47 178 ALA A C 1
ATOM 1376 O O . ALA A 1 178 ? 10.638 5.665 8.595 1.00 59.47 178 ALA A O 1
ATOM 1377 N N . THR A 1 179 ? 11.997 7.395 8.266 1.00 61.22 179 THR A N 1
ATOM 1378 C CA . THR A 1 179 ? 11.968 7.828 9.663 1.00 61.22 179 THR A CA 1
ATOM 1379 C C . THR A 1 179 ? 10.864 8.854 9.824 1.00 61.22 179 THR A C 1
ATOM 1381 O O . THR A 1 179 ? 11.017 10.014 9.445 1.00 61.22 179 THR A O 1
ATOM 1384 N N . LEU A 1 180 ? 9.729 8.393 10.340 1.00 68.44 180 LEU A N 1
ATOM 1385 C CA . LEU A 1 180 ? 8.693 9.279 10.846 1.00 68.44 180 LEU A CA 1
ATOM 1386 C C . LEU A 1 180 ? 9.169 9.867 12.180 1.00 68.44 180 LEU A C 1
ATOM 1388 O O . LEU A 1 180 ? 9.788 9.133 12.958 1.00 68.44 180 LEU A O 1
ATOM 1392 N N . PRO A 1 181 ? 8.877 11.146 12.466 1.00 66.06 181 PRO A N 1
ATOM 1393 C CA . PRO A 1 181 ? 8.949 11.627 13.839 1.00 66.06 181 PRO A CA 1
ATOM 1394 C C . PRO A 1 181 ? 8.045 10.752 14.728 1.00 66.06 181 PRO A C 1
ATOM 1396 O O . PRO A 1 181 ? 7.108 10.138 14.200 1.00 66.06 181 PRO A O 1
ATOM 1399 N N . PRO A 1 182 ? 8.324 10.653 16.041 1.00 67.25 182 PRO A N 1
ATOM 1400 C CA . PRO A 1 182 ? 7.451 9.929 16.961 1.00 67.25 182 PRO A CA 1
ATOM 1401 C C . PRO A 1 182 ? 6.011 10.410 16.759 1.00 67.25 182 PRO A C 1
ATOM 1403 O O . PRO A 1 182 ? 5.741 11.614 16.725 1.00 67.25 182 PRO A O 1
ATOM 1406 N N . GLY A 1 183 ? 5.115 9.458 16.493 1.00 62.88 183 GLY A N 1
ATOM 1407 C CA . GLY A 1 183 ? 3.704 9.749 16.288 1.00 62.88 183 GLY A CA 1
ATOM 1408 C C . GLY A 1 183 ? 3.057 10.225 17.584 1.00 62.88 183 GLY A C 1
ATOM 1409 O O . GLY A 1 183 ? 3.651 10.157 18.661 1.00 62.88 183 GLY A O 1
ATOM 1410 N N . LYS A 1 184 ? 1.804 10.680 17.498 1.00 74.25 184 LYS A N 1
ATOM 1411 C CA . LYS A 1 184 ? 0.987 10.773 18.712 1.00 74.25 184 LYS A CA 1
ATOM 1412 C C . LYS A 1 184 ? 0.934 9.375 19.344 1.00 74.25 184 LYS A C 1
ATOM 1414 O O . LYS A 1 184 ? 0.759 8.421 18.586 1.00 74.25 184 LYS A O 1
ATOM 1419 N N . PRO A 1 185 ? 1.079 9.249 20.673 1.00 70.19 185 PRO A N 1
ATOM 1420 C CA . PRO A 1 185 ? 0.966 7.963 21.340 1.00 70.19 185 PRO A CA 1
ATOM 1421 C C . PRO A 1 185 ? -0.457 7.448 21.121 1.00 70.19 185 PRO A C 1
ATOM 1423 O O . PRO A 1 18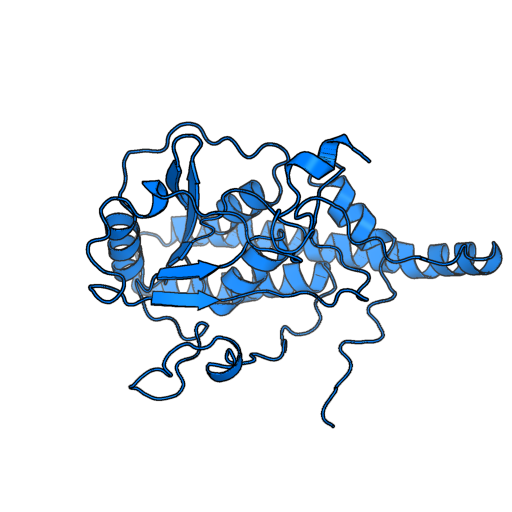5 ? -1.407 7.975 21.690 1.00 70.19 185 PRO A O 1
ATOM 1426 N N . GLN A 1 186 ? -0.594 6.490 20.214 1.00 86.25 186 GLN A N 1
ATOM 1427 C CA . GLN A 1 186 ? -1.821 5.755 19.958 1.00 86.25 186 GLN A CA 1
ATOM 1428 C C . GLN A 1 186 ? -1.464 4.283 19.949 1.00 86.25 186 GLN A C 1
ATOM 1430 O O . GLN A 1 186 ? -0.448 3.883 19.377 1.00 86.25 186 GLN A O 1
ATOM 1435 N N . THR A 1 187 ? -2.297 3.479 20.592 1.00 91.12 187 THR A N 1
ATOM 1436 C CA . THR A 1 187 ? -2.150 2.028 20.551 1.00 91.12 187 THR A CA 1
ATOM 1437 C C . THR A 1 187 ? -2.757 1.475 19.265 1.00 91.12 187 THR A C 1
ATOM 1439 O O . THR A 1 187 ? -3.648 2.069 18.648 1.00 91.12 187 THR A O 1
ATOM 1442 N N . LEU A 1 188 ? -2.300 0.296 18.838 1.00 90.88 188 LEU A N 1
ATOM 1443 C CA . LEU A 1 188 ? -2.894 -0.373 17.679 1.00 90.88 188 LEU A CA 1
ATOM 1444 C C . LEU A 1 188 ? -4.378 -0.708 17.919 1.00 90.88 188 LEU A C 1
ATOM 1446 O O . LEU A 1 188 ? -5.174 -0.666 16.980 1.00 90.88 188 LEU A O 1
ATOM 1450 N N . ALA A 1 189 ? -4.754 -0.980 19.172 1.00 90.06 189 ALA A N 1
ATOM 1451 C CA . ALA A 1 189 ? -6.133 -1.217 19.584 1.00 90.06 189 ALA A CA 1
ATOM 1452 C C . ALA A 1 189 ? -7.024 0.021 19.368 1.00 90.06 189 ALA A C 1
ATOM 1454 O O . ALA A 1 189 ? -8.093 -0.093 18.772 1.00 90.06 189 ALA A O 1
ATOM 1455 N N . GLU A 1 190 ? -6.563 1.216 19.751 1.00 91.06 190 GLU A N 1
ATOM 1456 C CA . GLU A 1 190 ? -7.286 2.474 19.501 1.00 91.06 190 GLU A CA 1
ATOM 1457 C C . GLU A 1 190 ? -7.478 2.752 18.006 1.00 91.06 190 GLU A C 1
ATOM 1459 O O . GLU A 1 190 ? -8.553 3.185 17.572 1.00 91.06 190 GLU A O 1
ATOM 1464 N N . ILE A 1 191 ? -6.449 2.480 17.197 1.00 92.00 191 ILE A N 1
ATOM 1465 C CA . ILE A 1 191 ? -6.531 2.622 15.739 1.00 92.00 191 ILE A CA 1
ATOM 1466 C C . ILE A 1 191 ? -7.557 1.632 15.171 1.00 92.00 191 ILE A C 1
ATOM 1468 O O . ILE A 1 191 ? -8.360 2.010 14.314 1.00 92.00 191 ILE A O 1
ATOM 1472 N N . ALA A 1 192 ? -7.567 0.388 15.658 1.00 91.19 192 ALA A N 1
ATOM 1473 C CA . ALA A 1 192 ? -8.518 -0.637 15.240 1.00 91.19 192 ALA A CA 1
ATOM 1474 C C . ALA A 1 192 ? -9.964 -0.283 15.614 1.00 91.19 192 ALA A C 1
ATOM 1476 O O . ALA A 1 192 ? -10.854 -0.423 14.775 1.00 91.19 192 ALA A O 1
ATOM 1477 N N . GLU A 1 193 ? -10.208 0.246 16.814 1.00 90.06 193 GLU A N 1
ATOM 1478 C CA . GLU A 1 193 ? -11.540 0.704 17.235 1.00 90.06 193 GLU A CA 1
ATOM 1479 C C . GLU A 1 193 ? -12.005 1.934 16.437 1.00 90.06 193 GLU A C 1
ATOM 1481 O O . GLU A 1 193 ? -13.143 1.998 15.956 1.00 90.06 193 GLU A O 1
ATOM 1486 N N . THR A 1 194 ? -11.099 2.877 16.166 1.00 90.75 194 THR A N 1
ATOM 1487 C CA . THR A 1 194 ? -11.392 4.016 15.283 1.00 90.75 194 THR A CA 1
ATOM 1488 C C . THR A 1 194 ? -11.749 3.535 13.871 1.00 90.75 194 THR A C 1
ATOM 1490 O O . THR A 1 194 ? -12.744 3.973 13.292 1.00 90.75 194 THR A O 1
ATOM 1493 N N . ALA A 1 195 ? -11.001 2.579 13.319 1.00 89.62 195 ALA A N 1
ATOM 1494 C CA . ALA A 1 195 ? -11.284 1.991 12.011 1.00 89.62 195 ALA A CA 1
ATOM 1495 C C . ALA A 1 195 ? -12.601 1.196 11.991 1.00 89.62 195 ALA A C 1
ATOM 1497 O O . ALA A 1 195 ? -13.359 1.254 11.017 1.00 89.62 195 ALA A O 1
ATOM 1498 N N . ARG A 1 196 ? -12.930 0.513 13.093 1.00 89.19 196 ARG A N 1
ATOM 1499 C CA . ARG A 1 196 ? -14.192 -0.212 13.267 1.00 89.19 196 ARG A CA 1
ATOM 1500 C C . ARG A 1 196 ? -15.391 0.725 13.151 1.00 89.19 196 ARG A C 1
ATOM 1502 O O . ARG A 1 196 ? -16.303 0.441 12.369 1.00 89.19 196 ARG A O 1
ATOM 1509 N N . SER A 1 197 ? -15.358 1.863 13.848 1.00 86.38 197 SER A N 1
ATOM 1510 C CA . SER A 1 197 ? -16.388 2.908 13.722 1.00 86.38 197 SER A CA 1
ATOM 1511 C C . SER A 1 197 ? -16.427 3.533 12.318 1.00 86.38 197 SER A C 1
ATOM 1513 O O . SER A 1 197 ? -17.501 3.841 11.806 1.00 86.38 197 SER A O 1
ATOM 1515 N N . GLY A 1 198 ? -15.275 3.620 11.643 1.00 83.69 198 GLY A N 1
ATOM 1516 C CA . GLY A 1 198 ? -15.128 4.069 10.253 1.00 83.69 198 GLY A CA 1
ATOM 1517 C C . GLY A 1 198 ? -15.480 3.034 9.174 1.00 83.69 198 GLY A C 1
ATOM 1518 O O . GLY A 1 198 ? -15.388 3.341 7.983 1.00 83.69 198 GLY A O 1
ATOM 1519 N N . TRP A 1 199 ? -15.890 1.824 9.567 1.00 85.19 199 TRP A N 1
ATOM 1520 C CA . TRP A 1 199 ? -16.245 0.710 8.683 1.00 85.19 199 TRP A CA 1
ATOM 1521 C C . TRP A 1 199 ? -15.103 0.262 7.753 1.00 85.19 199 TRP A C 1
ATOM 1523 O O . TRP A 1 199 ? -15.352 -0.172 6.622 1.00 85.19 199 TRP A O 1
ATOM 1533 N N . CYS A 1 200 ? -13.856 0.347 8.219 1.00 89.44 200 CYS A N 1
ATOM 1534 C CA . CYS A 1 200 ? -12.671 -0.149 7.519 1.00 89.44 200 CYS A CA 1
ATOM 1535 C C . CYS A 1 200 ? -11.898 -1.182 8.355 1.00 89.44 200 CYS A C 1
ATOM 1537 O O . CYS A 1 200 ? -11.928 -1.131 9.585 1.00 89.44 200 CYS A O 1
ATOM 1539 N N . PRO A 1 201 ? -11.209 -2.132 7.707 1.00 93.69 201 PRO A N 1
ATOM 1540 C CA . PRO A 1 201 ? -10.141 -2.895 8.342 1.00 93.69 201 PRO A CA 1
ATOM 1541 C C . PRO A 1 201 ? -8.875 -2.032 8.491 1.00 93.69 201 PRO A C 1
ATOM 1543 O O . PRO A 1 201 ? -8.747 -0.961 7.885 1.00 93.69 201 PRO A O 1
ATOM 1546 N N . VAL A 1 202 ? -7.922 -2.522 9.278 1.00 95.06 202 VAL A N 1
ATOM 1547 C CA . VAL A 1 202 ? -6.608 -1.901 9.476 1.00 95.06 202 VAL A CA 1
ATOM 1548 C C . VAL A 1 202 ? -5.549 -2.775 8.830 1.00 95.06 202 VAL A C 1
ATOM 1550 O O . VAL A 1 202 ? -5.443 -3.942 9.173 1.00 95.06 202 VAL A O 1
ATOM 1553 N N . VAL A 1 203 ? -4.745 -2.228 7.922 1.00 96.19 203 VAL A N 1
ATOM 1554 C CA . VAL A 1 203 ? -3.598 -2.940 7.340 1.00 96.19 203 VAL A CA 1
ATOM 1555 C C . VAL A 1 203 ? -2.323 -2.469 8.020 1.00 96.19 203 VAL A C 1
ATOM 1557 O O . VAL A 1 203 ? -2.018 -1.281 7.981 1.00 96.19 203 VAL A O 1
ATOM 1560 N N . VAL A 1 204 ? -1.559 -3.384 8.609 1.00 95.75 204 VAL A N 1
ATOM 1561 C CA . VAL A 1 204 ? -0.328 -3.083 9.345 1.00 95.75 204 VAL A CA 1
ATOM 1562 C C . VAL A 1 204 ? 0.885 -3.598 8.579 1.00 95.75 204 VAL A C 1
ATOM 1564 O O . VAL A 1 204 ? 1.047 -4.802 8.385 1.00 95.75 204 VAL A O 1
ATOM 1567 N N . PHE A 1 205 ? 1.779 -2.681 8.213 1.00 95.19 205 PHE A N 1
ATOM 1568 C CA . PHE A 1 205 ? 3.095 -2.987 7.652 1.00 95.19 205 PHE A CA 1
ATOM 1569 C C . PHE A 1 205 ? 4.155 -2.965 8.760 1.00 95.19 205 PHE A C 1
ATOM 1571 O O . PHE A 1 205 ? 4.962 -2.034 8.867 1.00 95.19 205 PHE A O 1
ATOM 1578 N N . ALA A 1 206 ? 4.128 -3.985 9.621 1.00 92.81 206 ALA A N 1
ATOM 1579 C CA . ALA A 1 206 ? 4.893 -4.033 10.873 1.00 92.81 206 ALA A CA 1
ATOM 1580 C C . ALA A 1 206 ? 6.424 -4.090 10.691 1.00 92.81 206 ALA A C 1
ATOM 1582 O O . ALA A 1 206 ? 7.177 -3.768 11.612 1.00 92.81 206 ALA A O 1
ATOM 1583 N N . GLU A 1 207 ? 6.892 -4.443 9.491 1.00 90.00 207 GLU A N 1
ATOM 1584 C CA . GLU A 1 207 ? 8.310 -4.428 9.111 1.00 90.00 207 GLU A CA 1
ATOM 1585 C C . GLU A 1 207 ? 8.913 -3.012 9.118 1.00 90.00 207 GLU A C 1
ATOM 1587 O O . GLU A 1 207 ? 10.105 -2.825 9.354 1.00 90.00 207 GLU A O 1
ATOM 1592 N N . GLY A 1 208 ? 8.107 -1.979 8.835 1.00 87.31 208 GLY A N 1
ATOM 1593 C CA . GLY A 1 208 ? 8.542 -0.575 8.819 1.00 87.31 208 GLY A CA 1
ATOM 1594 C C . GLY A 1 208 ? 9.487 -0.162 7.689 1.00 87.31 208 GLY A C 1
ATOM 1595 O O . GLY A 1 208 ? 9.722 1.038 7.482 1.00 87.31 208 GLY A O 1
ATOM 1596 N N . ALA A 1 209 ? 9.997 -1.128 6.936 1.00 86.94 209 ALA A N 1
ATOM 1597 C CA . ALA A 1 209 ? 10.842 -0.953 5.771 1.00 86.94 209 ALA A CA 1
ATOM 1598 C C . ALA A 1 209 ? 10.357 -1.854 4.630 1.00 86.94 209 ALA A C 1
ATOM 1600 O O . ALA A 1 209 ? 9.557 -2.759 4.836 1.00 86.94 209 ALA A O 1
ATOM 1601 N N . ARG A 1 210 ? 10.829 -1.561 3.416 1.00 87.38 210 ARG A N 1
ATOM 1602 C CA . ARG A 1 210 ? 10.545 -2.376 2.233 1.00 87.38 210 ARG A CA 1
ATOM 1603 C C . ARG A 1 210 ? 11.597 -3.468 2.111 1.00 87.38 210 ARG A C 1
ATOM 1605 O O . ARG A 1 210 ? 12.784 -3.139 2.151 1.00 87.38 210 ARG A O 1
ATOM 1612 N N . THR A 1 211 ? 11.181 -4.708 1.910 1.00 85.56 211 THR A N 1
ATOM 1613 C CA . THR A 1 211 ? 12.079 -5.824 1.554 1.00 85.56 211 THR A CA 1
ATOM 1614 C C . THR A 1 211 ? 12.094 -6.037 0.064 1.00 85.56 211 THR A C 1
ATOM 1616 O O . THR A 1 211 ? 11.371 -5.334 -0.623 1.00 85.56 211 THR A O 1
ATOM 1619 N N . ASN A 1 212 ? 12.887 -6.994 -0.420 1.00 80.69 212 ASN A N 1
ATOM 1620 C CA . ASN A 1 212 ? 12.878 -7.526 -1.777 1.00 80.69 212 ASN A CA 1
ATOM 1621 C C . ASN A 1 212 ? 11.888 -8.699 -1.991 1.00 80.69 212 ASN A C 1
ATOM 1623 O O . ASN A 1 212 ? 12.000 -9.417 -2.985 1.00 80.69 212 ASN A O 1
ATOM 1627 N N . GLY A 1 213 ? 10.979 -8.956 -1.041 1.00 80.12 213 GLY A N 1
ATOM 1628 C CA . GLY A 1 213 ? 10.026 -10.069 -1.118 1.00 80.12 213 GLY A CA 1
ATOM 1629 C C . GLY A 1 213 ? 10.589 -11.461 -0.886 1.00 80.12 213 GLY A C 1
ATOM 1630 O O . GLY A 1 213 ? 9.821 -12.408 -0.781 1.00 80.12 213 GLY A O 1
ATOM 1631 N N . SER A 1 214 ? 11.912 -11.611 -0.818 1.00 79.38 214 SER A N 1
ATOM 1632 C CA . SER A 1 214 ? 12.534 -12.917 -0.582 1.00 79.38 214 SER A CA 1
ATOM 1633 C C . SER A 1 214 ? 12.493 -13.333 0.890 1.00 79.38 214 SER A C 1
ATOM 1635 O O . SER A 1 214 ? 12.589 -14.520 1.191 1.00 79.38 214 SER A O 1
ATOM 1637 N N . CYS A 1 215 ? 12.313 -12.370 1.795 1.00 81.38 215 CYS A N 1
ATOM 1638 C CA . CYS A 1 215 ? 12.082 -12.597 3.214 1.00 81.38 215 CYS A CA 1
ATOM 1639 C C . CYS A 1 215 ? 11.279 -11.444 3.840 1.00 81.38 215 CYS A C 1
ATOM 1641 O O . CYS A 1 215 ? 11.103 -10.380 3.238 1.00 81.38 215 CYS A O 1
ATOM 1643 N N . VAL A 1 216 ? 10.786 -11.692 5.053 1.00 85.44 216 VAL A N 1
ATOM 1644 C CA . VAL A 1 216 ? 10.042 -10.748 5.898 1.00 85.44 216 VAL A CA 1
ATOM 1645 C C . VAL A 1 216 ? 10.981 -10.272 7.005 1.00 85.44 216 VAL A C 1
ATOM 1647 O O . VAL A 1 216 ? 11.674 -11.085 7.617 1.00 85.44 216 VAL A O 1
ATOM 1650 N N . LEU A 1 217 ? 11.036 -8.965 7.261 1.00 88.00 217 LEU A N 1
ATOM 1651 C CA . LEU A 1 217 ? 11.840 -8.408 8.351 1.00 88.00 217 LEU A CA 1
ATOM 1652 C C . LEU A 1 217 ? 11.206 -8.687 9.710 1.00 88.00 217 LEU A C 1
ATOM 1654 O O . LEU A 1 217 ? 9.989 -8.823 9.844 1.00 88.00 217 LEU A O 1
ATOM 1658 N N . ALA A 1 218 ? 12.046 -8.677 10.744 1.00 89.81 218 ALA A N 1
ATOM 1659 C CA . ALA A 1 218 ? 11.574 -8.696 12.118 1.00 89.81 218 ALA A CA 1
ATOM 1660 C C . ALA A 1 218 ? 10.616 -7.521 12.364 1.00 89.81 218 ALA A C 1
ATOM 1662 O O . ALA A 1 218 ? 10.950 -6.356 12.126 1.00 89.81 218 ALA A O 1
ATOM 1663 N N . TRP A 1 219 ? 9.414 -7.837 12.836 1.00 92.12 219 TRP A N 1
ATOM 1664 C CA . TRP A 1 219 ? 8.425 -6.825 13.175 1.00 92.12 219 TRP A CA 1
ATOM 1665 C C . TRP A 1 219 ? 8.845 -6.057 14.421 1.00 92.12 219 TRP A C 1
ATOM 1667 O O . TRP A 1 219 ? 9.431 -6.618 15.347 1.00 92.12 219 TRP A O 1
ATOM 1677 N N . LYS A 1 220 ? 8.518 -4.764 14.469 1.00 90.06 220 LYS A N 1
ATOM 1678 C CA . LYS A 1 220 ? 8.824 -3.942 15.642 1.00 90.06 220 LYS A CA 1
ATOM 1679 C C . LYS A 1 220 ? 7.845 -4.264 16.784 1.00 90.06 220 LYS A C 1
ATOM 1681 O O . LYS A 1 220 ? 6.657 -3.989 16.628 1.00 90.06 220 LYS A O 1
ATOM 1686 N N . PRO A 1 221 ? 8.300 -4.771 17.950 1.00 90.94 221 PRO A N 1
ATOM 1687 C CA . PRO A 1 221 ? 7.396 -5.205 19.023 1.00 90.94 221 PRO A CA 1
ATOM 1688 C C . PRO A 1 221 ? 6.490 -4.085 19.545 1.00 90.94 221 PRO A C 1
ATOM 1690 O O . PRO A 1 221 ? 5.301 -4.296 19.759 1.00 90.94 221 PRO A O 1
ATOM 1693 N N . LYS A 1 222 ? 7.032 -2.864 19.642 1.00 90.62 222 LYS A N 1
ATOM 1694 C CA . LYS A 1 222 ? 6.302 -1.658 20.066 1.00 90.62 222 LYS A CA 1
ATOM 1695 C C . LYS A 1 222 ? 5.085 -1.318 19.200 1.00 90.62 222 LYS A C 1
ATOM 1697 O O . LYS A 1 222 ? 4.188 -0.623 19.652 1.00 90.62 222 LYS A O 1
ATOM 1702 N N . THR A 1 223 ? 5.014 -1.820 17.966 1.00 89.88 223 THR A N 1
ATOM 1703 C CA . THR A 1 223 ? 3.845 -1.620 17.093 1.00 89.88 223 THR A CA 1
ATOM 1704 C C . THR A 1 223 ? 2.610 -2.345 17.622 1.00 89.88 223 THR A C 1
ATOM 1706 O O . THR A 1 223 ? 1.491 -1.927 17.337 1.00 89.88 223 THR A O 1
ATOM 1709 N N . PHE A 1 224 ? 2.813 -3.406 18.403 1.00 91.31 224 PHE A N 1
ATOM 1710 C CA . PHE A 1 224 ? 1.763 -4.236 18.992 1.00 91.31 224 PHE A CA 1
ATOM 1711 C C . PHE A 1 224 ? 1.587 -3.986 20.493 1.00 91.31 224 PHE A C 1
ATOM 1713 O O . PHE A 1 224 ? 0.841 -4.705 21.154 1.00 91.31 224 PHE A O 1
ATOM 1720 N N . GLU A 1 225 ? 2.269 -2.984 21.048 1.00 88.38 225 GLU A N 1
ATOM 1721 C CA . GLU A 1 225 ? 2.136 -2.624 22.455 1.00 88.38 225 GLU A CA 1
ATOM 1722 C C . GLU A 1 225 ? 0.693 -2.182 22.752 1.00 88.38 225 GLU A C 1
ATOM 1724 O O . GLU A 1 225 ? 0.086 -1.420 21.993 1.00 88.38 225 GLU A O 1
ATOM 1729 N N . GLY A 1 226 ? 0.117 -2.722 23.828 1.00 82.38 226 GLY A N 1
ATOM 1730 C CA . GLY A 1 226 ? -1.289 -2.513 24.188 1.00 82.38 226 GLY A CA 1
ATOM 1731 C C . GLY A 1 226 ? -2.290 -3.436 23.480 1.00 82.38 226 GLY A C 1
ATOM 1732 O O . GLY A 1 226 ? -3.488 -3.309 23.715 1.00 82.38 226 GLY A O 1
ATOM 1733 N N . LEU A 1 227 ? -1.843 -4.374 22.636 1.00 84.19 227 LEU A N 1
ATOM 1734 C CA . LEU A 1 227 ? -2.714 -5.412 22.085 1.00 84.19 227 LEU A CA 1
ATOM 1735 C C . LEU A 1 227 ? -2.725 -6.637 23.016 1.00 84.19 227 LEU A C 1
ATOM 1737 O O . LEU A 1 227 ? -1.798 -7.442 23.001 1.00 84.19 227 LEU A O 1
ATOM 1741 N N . GLU A 1 228 ? -3.778 -6.785 23.824 1.00 77.31 228 GLU A N 1
ATOM 1742 C CA . GLU A 1 228 ? -3.911 -7.904 24.777 1.00 77.31 228 GLU A CA 1
ATOM 1743 C C . GLU A 1 228 ? -4.093 -9.262 24.083 1.00 77.31 228 GLU A C 1
ATOM 1745 O O . GLU A 1 228 ? -3.657 -10.297 24.587 1.00 77.31 228 GLU A O 1
ATOM 1750 N N . SER A 1 229 ? -4.751 -9.274 22.921 1.00 77.81 229 SER A N 1
ATOM 1751 C CA . SER A 1 229 ? -5.001 -10.486 22.146 1.00 77.81 229 SER A CA 1
ATOM 1752 C C . SER A 1 229 ? -5.183 -10.178 20.662 1.00 77.81 229 SER A C 1
ATOM 1754 O O . SER A 1 229 ? -5.789 -9.183 20.275 1.00 77.81 229 SER A O 1
ATOM 1756 N N . PHE A 1 230 ? -4.709 -11.089 19.815 1.00 74.12 230 PHE A N 1
ATOM 1757 C CA . PHE A 1 230 ? -4.970 -11.078 18.374 1.00 74.12 230 PHE A CA 1
ATOM 1758 C C . PHE A 1 230 ? -6.376 -11.617 18.018 1.00 74.12 230 PHE A C 1
ATOM 1760 O O . PHE A 1 230 ? -6.807 -11.504 16.869 1.00 74.12 230 PHE A O 1
ATOM 1767 N N . GLU A 1 231 ? -7.111 -12.184 18.985 1.00 69.50 231 GLU A N 1
ATOM 1768 C CA . GLU A 1 231 ? -8.457 -12.745 18.784 1.00 69.50 231 GLU A CA 1
ATOM 1769 C C . GLU A 1 231 ? -9.588 -11.773 19.157 1.00 69.50 231 GLU A C 1
ATOM 1771 O O . GLU A 1 231 ? -10.665 -11.821 18.559 1.00 69.50 231 GLU A O 1
ATOM 1776 N N . LYS A 1 232 ? -9.366 -10.861 20.112 1.00 62.88 232 LYS A N 1
ATOM 1777 C CA . LYS A 1 232 ? -10.366 -9.885 20.581 1.00 62.88 232 LYS A CA 1
ATOM 1778 C C . LYS A 1 232 ? -9.746 -8.486 20.641 1.00 62.88 232 LYS A C 1
ATOM 1780 O O . LYS A 1 232 ? -8.610 -8.386 21.088 1.00 62.88 232 LYS A O 1
ATOM 1785 N N . PRO A 1 233 ? -10.459 -7.410 20.247 1.00 54.69 233 PRO A N 1
ATOM 1786 C CA . PRO A 1 233 ? -11.873 -7.345 19.843 1.00 54.69 233 PRO A CA 1
ATOM 1787 C C . PRO A 1 233 ? -12.149 -7.467 18.329 1.00 54.69 233 PRO A C 1
ATOM 1789 O O . PRO A 1 233 ? -13.310 -7.606 17.941 1.00 54.69 233 PRO A O 1
ATOM 1792 N N . CYS A 1 234 ? -11.126 -7.419 17.470 1.00 64.00 234 CYS A N 1
ATOM 1793 C CA . CYS A 1 234 ? -11.320 -7.157 16.036 1.00 64.00 234 CYS A CA 1
ATOM 1794 C C . CYS A 1 234 ? -10.978 -8.316 15.081 1.00 64.00 234 CYS A C 1
ATOM 1796 O O . CYS A 1 234 ? -11.255 -8.227 13.880 1.00 64.00 234 CYS A O 1
ATOM 1798 N N . GLY A 1 235 ? -10.414 -9.410 15.598 1.00 80.81 235 GLY A N 1
ATOM 1799 C CA . GLY A 1 235 ? -9.864 -10.493 14.785 1.00 80.81 235 GLY A CA 1
ATOM 1800 C C . GLY A 1 235 ? -8.623 -10.065 13.997 1.00 80.81 235 GLY A C 1
ATOM 1801 O O . GLY A 1 235 ? -8.348 -8.876 13.798 1.00 80.81 235 GLY A O 1
ATOM 1802 N N . THR A 1 236 ? -7.862 -11.053 13.542 1.00 87.00 236 THR A N 1
ATOM 1803 C CA . THR A 1 236 ? -6.609 -10.843 12.818 1.00 87.00 236 THR A CA 1
ATOM 1804 C C . THR A 1 236 ? -6.560 -11.674 11.556 1.00 87.00 236 THR A C 1
ATOM 1806 O O . THR A 1 236 ? -7.083 -12.785 11.495 1.00 87.00 236 THR A O 1
ATOM 1809 N N . ALA A 1 237 ? -5.936 -11.110 10.530 1.00 88.25 237 ALA A N 1
ATOM 1810 C CA . ALA A 1 237 ? -5.695 -11.781 9.269 1.00 88.25 237 ALA A CA 1
ATOM 1811 C C . ALA A 1 237 ? -4.247 -11.550 8.843 1.00 88.25 237 ALA A C 1
ATOM 1813 O O . ALA A 1 237 ? -3.673 -10.496 9.112 1.00 88.25 237 ALA A O 1
ATOM 1814 N N . LEU A 1 238 ? -3.659 -12.529 8.165 1.00 88.31 238 LEU A N 1
ATOM 1815 C CA . LEU A 1 238 ? -2.313 -12.433 7.615 1.00 88.31 238 LEU A CA 1
ATOM 1816 C C . LEU A 1 238 ? -2.405 -12.484 6.092 1.00 88.31 238 LEU A C 1
ATOM 1818 O O . LEU A 1 238 ? -3.008 -13.400 5.535 1.00 88.31 238 LEU A O 1
ATOM 1822 N N . VAL A 1 239 ? -1.805 -11.500 5.432 1.00 89.12 239 VAL A N 1
ATOM 1823 C CA . VAL A 1 239 ? -1.655 -11.446 3.979 1.00 89.12 239 VAL A CA 1
ATOM 1824 C C . VAL A 1 239 ? -0.169 -11.450 3.664 1.00 89.12 239 VAL A C 1
ATOM 1826 O O . VAL A 1 239 ? 0.586 -10.632 4.178 1.00 89.12 239 VAL A O 1
ATOM 1829 N N . ALA A 1 240 ? 0.250 -12.366 2.801 1.00 88.06 240 ALA A N 1
ATOM 1830 C CA . ALA A 1 240 ? 1.568 -12.325 2.194 1.00 88.06 240 ALA A CA 1
ATOM 1831 C C . ALA A 1 240 ? 1.389 -11.982 0.718 1.00 88.06 240 ALA A C 1
ATOM 1833 O O . ALA A 1 240 ? 0.676 -12.677 -0.005 1.00 88.06 240 ALA A O 1
ATOM 1834 N N . LEU A 1 241 ? 2.006 -10.889 0.290 1.00 87.38 241 LEU A N 1
ATOM 1835 C CA . LEU A 1 241 ? 2.108 -10.518 -1.109 1.00 87.38 241 LEU A CA 1
ATOM 1836 C C . LEU A 1 241 ? 3.431 -11.065 -1.635 1.00 87.38 241 LEU A C 1
ATOM 1838 O O . LEU A 1 241 ? 4.480 -10.860 -1.026 1.00 87.38 241 LEU A O 1
ATOM 1842 N N . GLU A 1 242 ? 3.371 -11.791 -2.744 1.00 83.25 242 GLU A N 1
ATOM 1843 C CA . GLU A 1 242 ? 4.544 -12.277 -3.461 1.00 83.25 242 GLU A CA 1
ATOM 1844 C C . GLU A 1 242 ? 4.412 -11.872 -4.929 1.00 83.25 242 GLU A C 1
ATOM 1846 O O . GLU A 1 242 ? 3.346 -11.981 -5.536 1.00 83.25 242 GLU A O 1
ATOM 1851 N N . TYR A 1 243 ? 5.512 -11.386 -5.499 1.00 78.94 243 TYR A N 1
ATOM 1852 C CA . TYR A 1 243 ? 5.604 -11.051 -6.915 1.00 78.94 243 TYR A CA 1
ATOM 1853 C C . TYR A 1 243 ? 6.403 -12.135 -7.625 1.00 78.94 243 TYR A C 1
ATOM 1855 O O . TYR A 1 243 ? 7.365 -12.673 -7.074 1.00 78.94 243 TYR A O 1
ATOM 1863 N N . ASN A 1 244 ? 6.037 -12.424 -8.873 1.00 73.44 244 ASN A N 1
ATOM 1864 C CA . ASN A 1 244 ? 6.779 -13.377 -9.686 1.00 73.44 244 ASN A CA 1
ATOM 1865 C C . ASN A 1 244 ? 8.245 -12.926 -9.825 1.00 73.44 244 ASN A C 1
ATOM 1867 O O . ASN A 1 244 ? 8.525 -11.848 -10.347 1.00 73.44 244 ASN A O 1
ATOM 1871 N N . LYS A 1 245 ? 9.181 -13.779 -9.391 1.00 63.72 245 LYS A N 1
ATOM 1872 C CA . LYS A 1 245 ? 10.634 -13.524 -9.411 1.00 63.72 245 LYS A CA 1
ATOM 1873 C C . LYS A 1 245 ? 11.209 -13.393 -10.823 1.00 63.72 245 LYS A C 1
ATOM 1875 O O . LYS A 1 245 ? 12.291 -12.839 -10.982 1.00 63.72 245 LYS A O 1
ATOM 1880 N N . PHE A 1 246 ? 10.494 -13.902 -11.825 1.00 55.59 246 PHE A N 1
ATOM 1881 C CA . PHE A 1 246 ? 10.833 -13.777 -13.245 1.00 55.59 246 PHE A CA 1
ATOM 1882 C C . PHE A 1 246 ? 10.068 -12.642 -13.941 1.00 55.59 246 PHE A C 1
ATOM 1884 O O . PHE A 1 246 ? 10.239 -12.430 -15.141 1.00 55.59 246 PHE A O 1
ATOM 1891 N N . GLY A 1 247 ? 9.214 -11.926 -13.204 1.00 56.81 247 GLY A N 1
ATOM 1892 C CA . GLY A 1 247 ? 8.536 -10.734 -13.689 1.00 56.81 247 GLY A CA 1
ATOM 1893 C C . GLY A 1 247 ? 9.504 -9.558 -13.804 1.00 56.81 247 GLY A C 1
ATOM 1894 O O . GLY A 1 247 ? 10.432 -9.406 -13.013 1.00 56.81 247 GLY A O 1
ATOM 1895 N N . ALA A 1 248 ? 9.275 -8.696 -14.790 1.00 52.81 248 ALA A N 1
ATOM 1896 C CA . ALA A 1 248 ? 10.086 -7.499 -15.002 1.00 52.81 248 ALA A CA 1
ATOM 1897 C C . ALA A 1 248 ? 9.770 -6.369 -13.999 1.00 52.81 248 ALA A C 1
ATOM 1899 O O . ALA A 1 248 ? 10.571 -5.446 -13.824 1.00 52.81 248 ALA A O 1
ATOM 1900 N N . TYR A 1 249 ? 8.654 -6.478 -13.269 1.00 61.69 249 TYR A N 1
ATOM 1901 C CA . TYR A 1 249 ? 8.355 -5.593 -12.155 1.00 61.69 249 TYR A CA 1
ATOM 1902 C C . TYR A 1 249 ? 9.106 -6.027 -10.895 1.00 61.69 249 TYR A C 1
ATOM 1904 O O . TYR A 1 249 ? 8.725 -6.979 -10.217 1.00 61.69 249 TYR A O 1
ATOM 1912 N N . THR A 1 250 ? 10.134 -5.268 -10.523 1.00 63.22 250 THR A N 1
ATOM 1913 C CA . T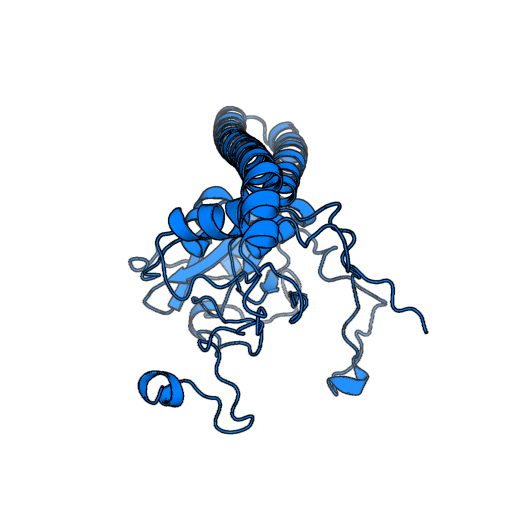HR A 1 250 ? 10.692 -5.318 -9.171 1.00 63.22 250 THR A CA 1
ATOM 1914 C C . THR A 1 250 ? 10.004 -4.244 -8.322 1.00 63.22 250 THR A C 1
ATOM 1916 O O . THR A 1 250 ? 10.227 -3.059 -8.587 1.00 63.22 250 THR A O 1
ATOM 1919 N N . PRO A 1 251 ? 9.223 -4.591 -7.281 1.00 59.16 251 PRO A N 1
ATOM 1920 C CA . PRO A 1 251 ? 8.590 -3.606 -6.386 1.00 59.16 251 PRO A CA 1
ATOM 1921 C C . PRO A 1 251 ? 9.600 -2.725 -5.630 1.00 59.16 251 PRO A C 1
ATOM 1923 O O . PRO A 1 251 ? 9.260 -1.706 -5.024 1.00 59.16 251 PRO A O 1
ATOM 1926 N N . HIS A 1 252 ? 10.862 -3.147 -5.644 1.00 62.75 252 HIS A N 1
ATOM 1927 C CA . HIS A 1 252 ? 11.869 -2.795 -4.664 1.00 62.75 252 HIS A CA 1
ATOM 1928 C C . HIS A 1 252 ? 12.733 -1.637 -5.119 1.00 62.75 252 HIS A C 1
ATOM 1930 O O . HIS A 1 252 ? 13.747 -1.798 -5.791 1.00 62.75 252 HIS A O 1
ATOM 1936 N N . HIS A 1 253 ? 12.372 -0.456 -4.638 1.00 57.91 253 HIS A N 1
ATOM 1937 C CA . HIS A 1 253 ? 13.174 0.751 -4.758 1.00 57.91 253 HIS A CA 1
ATOM 1938 C C . HIS A 1 253 ? 14.389 0.716 -3.810 1.00 57.91 253 HIS A C 1
ATOM 1940 O O . HIS A 1 253 ? 14.445 1.482 -2.843 1.00 57.91 253 HIS A O 1
ATOM 1946 N N . THR A 1 254 ? 15.364 -0.164 -4.039 1.00 50.09 254 THR A N 1
ATOM 1947 C CA . THR A 1 254 ? 16.619 -0.145 -3.260 1.00 50.09 254 THR A CA 1
ATOM 1948 C C . THR A 1 254 ? 17.556 0.980 -3.718 1.00 50.09 254 THR A C 1
ATOM 1950 O O . THR A 1 254 ? 18.362 1.472 -2.930 1.00 50.09 254 THR A O 1
ATOM 1953 N N . VAL A 1 255 ? 17.389 1.477 -4.952 1.00 46.06 255 VAL A N 1
ATOM 1954 C CA . VAL A 1 255 ? 18.171 2.572 -5.556 1.00 46.06 255 VAL A CA 1
ATOM 1955 C C . VAL A 1 255 ? 17.288 3.458 -6.455 1.00 46.06 255 VAL A C 1
ATOM 1957 O O . VAL A 1 255 ? 16.520 2.958 -7.268 1.00 46.06 255 VAL A O 1
ATOM 1960 N N . GLY A 1 256 ? 17.377 4.791 -6.319 1.00 47.62 256 GLY A N 1
ATOM 1961 C CA . GLY A 1 256 ? 16.607 5.759 -7.134 1.00 47.62 256 GLY A CA 1
ATOM 1962 C C . GLY A 1 256 ? 15.581 6.599 -6.354 1.00 47.62 256 GLY A C 1
ATOM 1963 O O . GLY A 1 256 ? 15.344 6.375 -5.172 1.00 47.62 256 GLY A O 1
ATOM 1964 N N . THR A 1 257 ? 15.083 7.707 -6.934 1.00 53.41 257 THR A N 1
ATOM 1965 C CA . THR A 1 257 ? 14.037 8.556 -6.303 1.00 53.41 257 THR A CA 1
ATOM 1966 C C . THR A 1 257 ? 12.677 7.883 -6.452 1.00 53.41 257 THR A C 1
ATOM 1968 O O . THR A 1 257 ? 12.497 7.078 -7.364 1.00 53.41 257 THR A O 1
ATOM 1971 N N . ALA A 1 258 ? 11.714 8.262 -5.603 1.00 55.03 258 ALA A N 1
ATOM 1972 C CA . ALA A 1 258 ? 10.322 7.808 -5.691 1.00 55.03 258 ALA A CA 1
ATOM 1973 C C . ALA A 1 258 ? 9.717 7.982 -7.095 1.00 55.03 258 ALA A C 1
ATOM 1975 O O . ALA A 1 258 ? 8.820 7.238 -7.454 1.00 55.03 258 ALA A O 1
ATOM 1976 N N . PHE A 1 259 ? 10.235 8.928 -7.889 1.00 55.28 259 PHE A N 1
ATOM 1977 C CA . PHE A 1 259 ? 9.821 9.177 -9.269 1.00 55.28 259 PHE A CA 1
ATOM 1978 C C . PHE A 1 259 ? 10.667 8.439 -10.310 1.00 55.28 259 PHE A C 1
ATOM 1980 O O . PHE A 1 259 ? 10.104 7.900 -11.252 1.00 55.28 259 PHE A O 1
ATOM 1987 N N . ARG A 1 260 ? 11.998 8.344 -10.138 1.00 57.91 260 ARG A N 1
ATOM 1988 C CA . ARG A 1 260 ? 12.876 7.715 -11.146 1.00 57.91 260 ARG A CA 1
ATOM 1989 C C . ARG A 1 260 ? 12.578 6.242 -11.372 1.00 57.91 260 ARG A C 1
ATOM 1991 O O . ARG A 1 260 ? 12.778 5.747 -12.470 1.00 57.91 260 ARG A O 1
ATOM 1998 N N . HIS A 1 261 ? 12.154 5.532 -10.340 1.00 57.22 261 HIS A N 1
ATOM 1999 C CA . HIS A 1 261 ? 11.959 4.096 -10.433 1.00 57.22 261 HIS A CA 1
ATOM 2000 C C . HIS A 1 261 ? 10.593 3.678 -10.996 1.00 57.22 261 HIS A C 1
ATOM 2002 O O . HIS A 1 261 ? 10.592 2.762 -11.811 1.00 57.22 261 HIS A O 1
ATOM 2008 N N . PRO A 1 262 ? 9.443 4.306 -10.668 1.00 56.75 262 PRO A N 1
ATOM 2009 C CA . PRO A 1 262 ? 8.248 4.077 -11.465 1.00 56.75 262 PRO A CA 1
ATOM 2010 C C . PRO A 1 262 ? 8.484 4.533 -12.900 1.00 56.75 262 PRO A C 1
ATOM 2012 O O . PRO A 1 262 ? 8.161 3.768 -13.782 1.00 56.75 262 PRO A O 1
ATOM 2015 N N . THR A 1 263 ? 9.148 5.663 -13.185 1.00 57.91 263 THR A N 1
ATOM 2016 C CA . THR A 1 263 ? 9.442 6.022 -14.588 1.00 57.91 263 THR A CA 1
ATOM 2017 C C . THR A 1 263 ? 10.364 5.015 -15.279 1.00 57.91 263 THR A C 1
ATOM 2019 O O . THR A 1 263 ? 10.155 4.716 -16.443 1.00 57.91 263 THR A O 1
ATOM 2022 N N . HIS A 1 264 ? 11.355 4.454 -14.580 1.00 59.03 264 HIS A N 1
ATOM 2023 C CA . HIS A 1 264 ? 12.238 3.418 -15.129 1.00 59.03 264 HIS A CA 1
ATOM 2024 C C . HIS A 1 264 ? 11.477 2.115 -15.404 1.00 59.03 264 HIS A C 1
ATOM 2026 O O . HIS A 1 264 ? 11.596 1.570 -16.495 1.00 59.03 264 HIS A O 1
ATOM 2032 N N . ASN A 1 265 ? 10.643 1.661 -14.464 1.00 58.19 265 ASN A N 1
ATOM 2033 C CA . ASN A 1 265 ? 9.782 0.495 -14.667 1.00 58.19 265 ASN A CA 1
ATOM 2034 C C . ASN A 1 265 ? 8.733 0.767 -15.757 1.00 58.19 265 ASN A C 1
ATOM 2036 O O . ASN A 1 265 ? 8.487 -0.082 -16.591 1.00 58.19 265 ASN A O 1
ATOM 2040 N N . LEU A 1 266 ? 8.159 1.966 -15.827 1.00 57.12 266 LEU A N 1
ATOM 2041 C CA . LEU A 1 266 ? 7.171 2.329 -16.845 1.00 57.12 266 LEU A CA 1
ATOM 2042 C C . LEU A 1 266 ? 7.796 2.398 -18.247 1.00 57.12 266 LEU A C 1
ATOM 2044 O O . LEU A 1 266 ? 7.166 1.960 -19.202 1.00 57.12 266 LEU A O 1
ATOM 2048 N N . LEU A 1 267 ? 9.026 2.911 -18.377 1.00 52.97 267 LEU A N 1
ATOM 2049 C CA . LEU A 1 267 ? 9.708 3.107 -19.664 1.00 52.97 267 LEU A CA 1
ATOM 2050 C C . LEU A 1 267 ? 10.439 1.862 -20.187 1.00 52.97 267 LEU A C 1
ATOM 2052 O O . LEU A 1 267 ? 10.658 1.761 -21.392 1.00 52.97 267 LEU A O 1
ATOM 2056 N N . LEU A 1 268 ? 10.838 0.927 -19.318 1.00 52.72 268 LEU A N 1
ATOM 2057 C CA . LEU A 1 268 ? 11.565 -0.284 -19.724 1.00 52.72 268 LEU A CA 1
ATOM 2058 C C . LEU A 1 268 ? 10.692 -1.541 -19.777 1.00 52.72 268 LEU A C 1
ATOM 2060 O O . LEU A 1 268 ? 11.151 -2.559 -20.299 1.00 52.72 268 LEU A O 1
ATOM 2064 N N . ASP A 1 269 ? 9.451 -1.481 -19.285 1.00 49.50 269 ASP A N 1
ATOM 2065 C CA . ASP A 1 269 ? 8.636 -2.670 -19.051 1.00 49.50 269 ASP A CA 1
ATOM 2066 C C . ASP A 1 269 ? 7.401 -2.769 -19.966 1.00 49.50 269 ASP A C 1
ATOM 2068 O O . ASP A 1 269 ? 6.281 -2.326 -19.668 1.00 49.50 269 ASP A O 1
ATOM 2072 N N . ALA A 1 270 ? 7.618 -3.409 -21.113 1.00 42.09 270 ALA A N 1
ATOM 2073 C CA . ALA A 1 270 ? 6.555 -3.953 -21.960 1.00 42.09 270 ALA A CA 1
ATOM 2074 C C . ALA A 1 270 ? 6.635 -5.478 -22.117 1.00 42.09 270 ALA A C 1
ATOM 2076 O O . ALA A 1 270 ? 5.844 -6.066 -22.849 1.00 42.09 270 ALA A O 1
ATOM 2077 N N . SER A 1 271 ? 7.552 -6.137 -21.405 1.00 40.25 271 SER A N 1
ATOM 2078 C CA . SER A 1 271 ? 7.577 -7.601 -21.291 1.00 40.25 271 SER A CA 1
ATOM 2079 C C . SER A 1 271 ? 6.364 -8.163 -20.544 1.00 40.25 271 SER A C 1
ATOM 2081 O O . SER A 1 271 ? 6.085 -9.350 -20.665 1.00 40.25 271 SER A O 1
ATOM 2083 N N . ASN A 1 272 ? 5.581 -7.319 -19.863 1.00 42.19 272 ASN A N 1
ATOM 2084 C CA . ASN A 1 272 ? 4.340 -7.706 -19.182 1.00 42.19 272 ASN A CA 1
ATOM 2085 C C . ASN A 1 272 ? 3.188 -8.134 -20.124 1.00 42.19 272 ASN A C 1
ATOM 2087 O O . ASN A 1 272 ? 2.055 -8.247 -19.670 1.00 42.19 272 ASN A O 1
ATOM 2091 N N . MET A 1 273 ? 3.444 -8.400 -21.413 1.00 34.66 273 MET A N 1
ATOM 2092 C CA . MET A 1 273 ? 2.481 -9.098 -22.281 1.00 34.66 273 MET A CA 1
ATOM 2093 C C . MET A 1 273 ? 2.529 -10.628 -22.161 1.00 34.66 273 MET A C 1
ATOM 2095 O O . MET A 1 273 ? 1.674 -11.292 -22.735 1.00 34.66 273 MET A O 1
ATOM 2099 N N . CYS A 1 274 ? 3.469 -11.213 -21.414 1.00 30.52 274 CYS A N 1
ATOM 2100 C CA . CYS A 1 274 ? 3.527 -12.665 -21.270 1.00 30.52 274 CYS A CA 1
ATOM 2101 C C . CYS A 1 274 ? 3.987 -13.064 -19.861 1.00 30.52 274 CYS A C 1
ATOM 2103 O O . CYS A 1 274 ? 5.043 -12.631 -19.412 1.00 30.52 274 CYS A O 1
ATOM 2105 N N . SER A 1 275 ? 3.195 -13.919 -19.206 1.00 27.70 275 SER A N 1
ATOM 2106 C CA . SER A 1 275 ? 3.455 -14.594 -17.921 1.00 27.70 275 SER A CA 1
ATOM 2107 C C . SER A 1 275 ? 2.963 -13.924 -16.625 1.00 27.70 275 SER A C 1
ATOM 2109 O O . SER A 1 275 ? 3.703 -13.784 -15.655 1.00 27.70 275 SER A O 1
ATOM 2111 N N . ILE A 1 276 ? 1.647 -13.704 -16.529 1.00 29.08 276 ILE A N 1
ATOM 2112 C CA . ILE A 1 276 ? 0.899 -14.412 -15.472 1.00 29.08 276 ILE A CA 1
ATOM 2113 C C . ILE A 1 276 ? 0.501 -15.743 -16.114 1.00 29.08 276 ILE A C 1
ATOM 2115 O O . ILE A 1 276 ? -0.542 -15.864 -16.751 1.00 29.08 276 ILE A O 1
ATOM 2119 N N . MET A 1 277 ? 1.441 -16.689 -16.112 1.00 24.78 277 MET A N 1
ATOM 2120 C CA . MET A 1 277 ? 1.226 -18.008 -16.687 1.00 24.78 277 MET A CA 1
ATOM 2121 C C . MET A 1 277 ? 0.320 -18.760 -15.719 1.00 24.78 277 MET A C 1
ATOM 2123 O O . MET A 1 277 ? 0.682 -18.978 -14.565 1.00 24.78 277 MET A O 1
ATOM 2127 N N . LEU A 1 278 ? -0.862 -19.123 -16.213 1.00 27.88 278 LEU A N 1
ATOM 2128 C CA . LEU A 1 278 ? -1.592 -20.301 -15.774 1.00 27.88 278 LEU A CA 1
ATOM 2129 C C . LEU A 1 278 ? -0.591 -21.447 -15.574 1.00 27.88 278 LEU A C 1
ATOM 2131 O O . LEU A 1 278 ? -0.047 -21.966 -16.545 1.00 27.88 278 LEU A O 1
ATOM 2135 N N . GLN A 1 279 ? -0.356 -21.829 -14.325 1.00 20.75 279 GLN A N 1
ATOM 2136 C CA . GLN A 1 279 ? 0.077 -23.177 -13.985 1.00 20.75 279 GLN A CA 1
ATOM 2137 C C . GLN A 1 279 ? -1.019 -23.792 -13.113 1.00 20.75 279 GLN A C 1
ATOM 2139 O O . GLN A 1 279 ? -1.009 -23.717 -11.890 1.00 20.75 279 GLN A O 1
ATOM 2144 N N . MET A 1 280 ? -2.020 -24.343 -13.796 1.00 23.61 280 MET A N 1
ATOM 2145 C CA . MET A 1 280 ? -2.654 -25.594 -13.382 1.00 23.61 280 MET A CA 1
ATOM 2146 C C . MET A 1 280 ? -1.936 -26.729 -14.157 1.00 23.61 280 MET A C 1
ATOM 2148 O O . MET A 1 280 ? -1.274 -26.411 -15.145 1.00 23.61 280 MET A O 1
ATOM 2152 N N . PRO A 1 281 ? -1.980 -27.977 -13.659 1.00 31.22 281 PRO A N 1
ATOM 2153 C CA . PRO A 1 281 ? -0.887 -28.962 -13.661 1.00 31.22 281 PRO A CA 1
ATOM 2154 C C . PRO A 1 281 ? -0.288 -29.324 -15.023 1.00 31.22 281 PRO A C 1
ATOM 2156 O O . PRO A 1 281 ? -1.039 -29.360 -16.022 1.00 31.22 281 PRO A O 1
#

Foldseek 3Di:
DVVQQVQQDPVPRDTFLDALDDPDPDDDPVRVVVLQVPQQVQLVVLVVLLVVLVVLLVVLVVVLVVCVVPLPVSQVSSLVSQLVSLQSNCVSLLNDPPPDPLDDDDCVVVVHDDDPDDDDRLLNFWFLAEEEEAAAALNVLSVSCNRFVAFEWAAAPLGATDTDHSVRVSCQRLDPDNHDDDDDRDASNNVSVVRNVSGTYYYYNQQSDHTQLPDGHDGRVNHHPPPPDCPPDRHYHYDYDHDDSNALDRRHCSDDHSPVVSSVSSRNDPVSVDDVDDDDD

pLDDT: mean 79.1, std 16.65, range [20.75, 97.56]

Sequence (281 aa):
MEKFRQFGDGGTGVNPFTPLWCHLKASSLPMRLLKAVVLVPLGLLKFCVFATAIIWLILTELLCKLLSPIPLLRRPIHWFLNYAGCSMALLGLGFWFTAGSNEVADHRRLKILPPKAGRQYALDAKRGTIVLSNLQGLTDVLYLGMKLCPTFVFPAADGSPVAFSILGALRRAGARRATLPPGKPQTLAEIAETARSGWCPVVVFAEGARTNGSCVLAWKPKTFEGLESFEKPCGTALVALEYNKFGAYTPHHTVGTAFRHPTHNLLLDASNMCSIMLQMP

Radius of gyration: 19.74 Å; Cα contacts (8 Å, |Δi|>4): 414; chains: 1; bounding box: 54×47×58 Å

Mean predicted aligned error: 9.06 Å

Secondary structure (DSSP, 8-state):
-HHHHTTS-TTT---TTS----------HHHHHHHHHHHHHHHHHHHHHHHHHHHHHHHHHHHHHHTTT-HHHHHHHHHHHHHHHHHHHHHHTT--S-----PPP-HHHHT-PPPSSS---GGG--TT-EEEE---SHHHHHHHHHHH-PEEEEE-SSS-EEEE-HHHHHHHHH-S---PPPPP---HHHHHHHHHHTT--EEE-TT-S---SSS-PPPPGGGGTT---SSSSS-EEEE-----TTSS-----SSS-TTHHHHHHHHH--GGGS-------

Solvent-accessible surface area (backbone atoms only — not comparable to full-atom values): 15969 Å² total; per-residue (Å²): 122,69,87,56,55,84,59,31,39,87,87,79,67,50,45,31,78,53,78,83,75,70,87,72,73,88,70,54,72,68,58,48,51,53,43,50,70,56,27,39,58,51,14,50,53,24,47,51,42,25,52,53,16,53,53,45,44,52,51,45,55,53,50,43,60,72,35,55,91,45,62,83,61,28,51,61,51,46,46,53,48,40,28,52,19,25,48,38,30,37,41,23,75,62,50,73,70,92,76,64,82,85,72,74,79,58,35,75,84,69,72,46,84,72,70,95,73,67,92,72,58,52,77,69,57,48,54,13,13,42,31,41,34,72,45,36,28,49,63,55,52,32,51,48,33,36,68,50,50,38,42,32,30,38,31,25,62,84,18,43,33,36,80,27,53,69,67,52,40,40,53,54,50,41,44,90,73,63,72,44,70,76,58,74,96,49,42,45,51,58,53,24,52,53,26,32,77,69,67,13,19,29,37,33,30,48,47,50,55,67,24,55,64,83,49,81,64,78,60,45,67,52,30,52,44,81,55,92,45,68,70,56,93,42,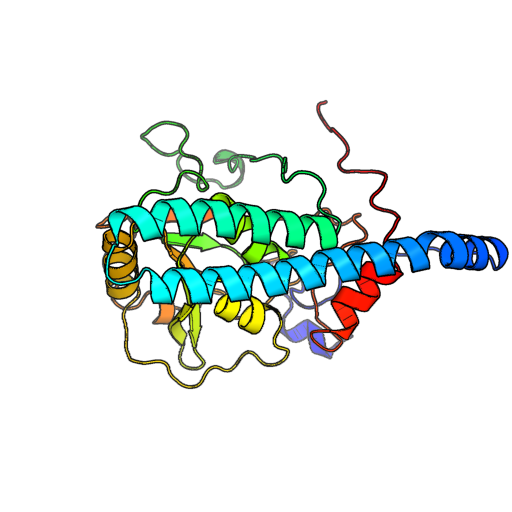37,65,31,70,46,83,80,79,76,63,83,86,48,90,73,71,60,49,78,84,71,73,52,67,60,56,44,56,50,49,50,33,43,72,56,64,68,80,82,65,73,90,67,86,80,74,135

Organism: Polarella glacialis (NCBI:txid89957)